Protein AF-A0A2N5P7F6-F1 (afdb_monomer_lite)

Secondary structure (DSSP, 8-state):
--HHHHHTSPPPPP-HHHHHHHHHH--SEEEEEEEEEETTEEEEEEEEEEHHHHHTT--S-SEEEEEETTEEEEEETTTTEEE---SHHHHHHHSS-GGGEE---HHHHHHHHTTTT---SSS-HHHHHHHHHHHHHHHHHHHHHHHHHHHHHHHTTT-PPPPHHHHHHIIIIITTT--EEEE---SSSEEEEEETTT--EEEEETTS--TT-EEE-TTT--EEEEEETTT--SEEEEEEEEEEEE-SSSEEEEEEEEEEEEPTT-TT-EEEEEEEEEEEEESSSEEEEEEEEETTTTEEEEEEE---TTS--TTS-HHHHHHHHHHHHHHHT--S----

Organism: Mediterraneibacter gnavus (NCBI:txid33038)

Foldseek 3Di:
DDPVQVVPPDFDWDDPVNLVVCVPVVFQKEWDWDWDQTPNWIKIKIFIDGNVCVPVVNGHGQKIWIDTDLAIKMAGPVVRDIDLDAPVVVCVVVPNRLVRYDYDDPVRQVVQCVVVVHPDPVAGSSNVSRVSSVVSVVVVVVVVVVVQLVVQCVQCVPPDDDDPVNLVCCVCPQCVQVKEKEWEDDPDQWTWIATLVPRDIDIDGPVPADAQDWDQDPPPRRIHGYHYLQPNAKDKDKGKDWDWDDTPAFIKIWIKIWIWIDHRSNRSDTDIDMDGAKIWGDHVDTWIWGWDQDPVVRGTTIDIDDDDPPPDPVPDDPPVVVVVVVVVVVVVPVPDDDDD

Sequence (340 aa):
MKKALLKKIPVVEAGIKDKQYMELCRQNYLLKVQKATVEHKRTLILNLYDAEDIKKEQYLPFCRIFFFSGDFITYFIRENRWSVKPLDILEAKKGNFISQIAIRTCKEKKSIKQFFHRADDAVDSIELIEIEQYKIKEEKALERKKRMTKDIEYLFRSVKPVTRKFEKWLEHEVLKESQYIFYQYSRKKMIDCTCSHCKSEYQLEKSIPRHNKEYICPICKRKSIFKANGKAGYFVDQAEAVKIEKASDGIILRHFEVRKSYAAHGMGKYTLSHQEDYRAVFHEKFRFYYPVYSCLVHKYVWKEKYIDPYFYYKYHMNYTIKVYQTVSDFMSCHQIAHIS

Radius of gyration: 34.83 Å; chains: 1; bounding box: 77×50×89 Å

Structure (mmCIF, N/CA/C/O backbone):
data_AF-A0A2N5P7F6-F1
#
_entry.id   AF-A0A2N5P7F6-F1
#
loop_
_atom_site.group_PDB
_atom_site.id
_atom_site.type_symbol
_atom_site.label_atom_id
_atom_site.label_alt_id
_atom_site.label_comp_id
_atom_site.label_asym_id
_atom_site.label_entity_id
_atom_site.label_seq_id
_atom_site.pdbx_PDB_ins_code
_atom_site.Cartn_x
_atom_site.Cartn_y
_atom_site.Cartn_z
_atom_site.occupancy
_atom_site.B_iso_or_equiv
_atom_site.auth_seq_id
_atom_site.auth_comp_id
_atom_site.auth_asym_id
_atom_site.auth_atom_id
_atom_site.pdbx_PDB_model_num
ATOM 1 N N . MET A 1 1 ? -14.486 -14.867 19.452 1.00 84.44 1 MET A N 1
ATOM 2 C CA . MET A 1 1 ? -15.553 -15.072 20.452 1.00 84.44 1 MET A CA 1
ATOM 3 C C . MET A 1 1 ? -16.895 -15.065 19.745 1.00 84.44 1 MET A C 1
ATOM 5 O O . MET A 1 1 ? -17.095 -14.220 18.873 1.00 84.44 1 MET A O 1
ATOM 9 N N . LYS A 1 2 ? -17.793 -16.005 20.054 1.00 89.38 2 LYS A N 1
ATOM 10 C CA . LYS A 1 2 ? -19.106 -16.079 19.391 1.00 89.38 2 LYS A CA 1
ATOM 11 C C . LYS A 1 2 ? -20.030 -14.958 19.887 1.00 89.38 2 LYS A C 1
ATOM 13 O O . LYS A 1 2 ? -20.341 -14.886 21.073 1.00 89.38 2 LYS A O 1
ATOM 18 N N . LYS A 1 3 ? -20.530 -14.121 18.967 1.00 92.94 3 LYS A N 1
ATOM 19 C CA . LYS A 1 3 ? -21.473 -13.013 19.255 1.00 92.94 3 LYS A CA 1
ATOM 20 C C . LYS A 1 3 ? -22.709 -13.465 20.044 1.00 92.94 3 LYS A C 1
ATOM 22 O O . LYS A 1 3 ? -23.160 -12.757 20.937 1.00 92.94 3 LYS A O 1
ATOM 27 N N . ALA A 1 4 ? -23.225 -14.661 19.750 1.00 91.62 4 ALA A N 1
ATOM 28 C CA . ALA A 1 4 ? -24.370 -15.237 20.453 1.00 91.62 4 ALA A CA 1
ATOM 29 C C . ALA A 1 4 ? -24.105 -15.450 21.955 1.00 91.62 4 ALA A C 1
ATOM 31 O O . ALA A 1 4 ? -25.004 -15.243 22.761 1.00 91.62 4 ALA A O 1
ATOM 32 N N . LEU A 1 5 ? -22.876 -15.815 22.342 1.00 92.62 5 LEU A N 1
ATOM 33 C CA . LEU A 1 5 ? -22.510 -15.996 23.749 1.00 92.62 5 LEU A CA 1
ATOM 34 C C . LEU A 1 5 ? -22.393 -14.655 24.471 1.00 92.62 5 LEU A C 1
ATOM 36 O O . LEU A 1 5 ? -22.911 -14.512 25.571 1.00 92.62 5 LEU A O 1
ATOM 40 N N . LEU A 1 6 ? -21.795 -13.655 23.818 1.00 93.19 6 LEU A N 1
ATOM 41 C CA . LEU A 1 6 ? -21.711 -12.293 24.351 1.00 93.19 6 LEU A CA 1
ATOM 42 C C . LEU A 1 6 ? -23.095 -11.679 24.590 1.00 93.19 6 LEU A C 1
ATOM 44 O O . LEU A 1 6 ? -23.322 -11.031 25.608 1.00 93.19 6 LEU A O 1
ATOM 48 N N . LYS A 1 7 ? -24.040 -11.925 23.674 1.00 90.81 7 LYS A N 1
ATOM 49 C CA . LYS A 1 7 ? -25.417 -11.425 23.777 1.00 90.81 7 LYS A CA 1
ATOM 50 C C . LYS A 1 7 ? -26.197 -12.044 24.945 1.00 90.81 7 LYS A C 1
ATOM 52 O O . LYS A 1 7 ? -27.073 -11.379 25.481 1.00 90.81 7 LYS A O 1
ATOM 57 N N . LYS A 1 8 ? -25.868 -13.278 25.351 1.00 92.12 8 LYS A N 1
ATOM 58 C CA . LYS A 1 8 ? -26.492 -13.968 26.496 1.00 92.12 8 LYS A CA 1
ATOM 59 C C . LYS A 1 8 ? -26.033 -13.435 27.854 1.00 92.12 8 LYS A C 1
ATOM 61 O O . LYS A 1 8 ? -26.651 -13.766 28.859 1.00 92.12 8 LYS A O 1
ATOM 66 N N . ILE A 1 9 ? -24.959 -12.644 27.908 1.00 93.69 9 ILE A N 1
ATOM 67 C CA . ILE A 1 9 ? -24.462 -12.105 29.176 1.00 93.69 9 ILE A CA 1
ATOM 68 C C . ILE A 1 9 ? -25.486 -11.101 29.715 1.00 93.69 9 ILE A C 1
ATOM 70 O O . ILE A 1 9 ? -25.744 -10.108 29.018 1.00 93.69 9 ILE A O 1
ATOM 74 N N . PRO A 1 10 ? -26.014 -11.302 30.940 1.00 92.62 10 PRO A N 1
ATOM 75 C CA . PRO A 1 10 ? -26.988 -10.400 31.536 1.00 92.62 10 PRO A CA 1
ATOM 76 C C . PRO A 1 10 ? -26.504 -8.956 31.509 1.00 92.62 10 PRO A C 1
ATOM 78 O O . PRO A 1 10 ? -25.320 -8.672 31.740 1.00 92.62 10 PRO A O 1
ATOM 81 N N . VAL A 1 11 ? -27.418 -8.053 31.175 1.00 90.88 11 VAL A N 1
ATOM 82 C CA . VAL A 1 11 ? -27.167 -6.616 31.212 1.00 90.88 11 VAL A CA 1
ATOM 83 C C . VAL A 1 11 ? -27.152 -6.190 32.674 1.00 90.88 11 VAL A C 1
ATOM 85 O O . VAL A 1 11 ? -28.044 -6.542 33.436 1.00 90.88 11 VAL A O 1
ATOM 88 N N . VAL A 1 12 ? -26.124 -5.447 33.077 1.00 90.25 12 VAL A N 1
ATOM 89 C CA . VAL A 1 12 ? -26.178 -4.715 34.344 1.00 90.25 12 VAL A CA 1
ATOM 90 C C . VAL A 1 12 ? -27.086 -3.524 34.090 1.00 90.25 12 VAL A C 1
ATOM 92 O O . VAL A 1 12 ? -26.790 -2.750 33.195 1.00 90.25 12 VAL A O 1
ATOM 95 N N . GLU A 1 13 ? -28.195 -3.369 34.795 1.00 87.75 13 GLU A N 1
ATOM 96 C CA . GLU A 1 13 ? -29.042 -2.187 34.610 1.00 87.75 13 GLU A CA 1
ATOM 97 C C . GLU A 1 13 ? -28.480 -0.986 35.386 1.00 87.75 13 GLU A C 1
ATOM 99 O O . GLU A 1 13 ? -27.724 -1.121 36.364 1.00 87.75 13 GLU A O 1
ATOM 104 N N . ALA A 1 14 ? -28.789 0.215 34.904 1.00 91.31 14 ALA A N 1
ATOM 105 C CA . ALA A 1 14 ? -28.667 1.412 35.727 1.00 91.31 14 ALA A CA 1
ATOM 106 C C . ALA A 1 14 ? -29.747 1.395 36.829 1.00 91.31 14 ALA A C 1
ATOM 108 O O . ALA A 1 14 ? -30.675 0.593 36.798 1.00 91.31 14 ALA A O 1
ATOM 109 N N . GLY A 1 15 ? -29.611 2.238 37.846 1.00 92.06 15 GLY A N 1
ATOM 110 C CA . GLY A 1 15 ? -30.621 2.329 38.899 1.00 92.06 15 GLY A CA 1
ATOM 111 C C . GLY A 1 15 ? -30.675 3.697 39.560 1.00 92.06 15 GLY A C 1
ATOM 112 O O . GLY A 1 15 ? -29.998 4.633 39.143 1.00 92.06 15 GLY A O 1
ATOM 113 N N . ILE A 1 16 ? -31.438 3.797 40.649 1.00 92.44 16 ILE A N 1
ATOM 114 C CA . ILE A 1 16 ? -31.719 5.065 41.350 1.00 92.44 16 ILE A CA 1
ATOM 115 C C . ILE A 1 16 ? -30.432 5.813 41.741 1.00 92.44 16 ILE A C 1
ATOM 117 O O . ILE A 1 16 ? -30.322 7.016 41.531 1.00 92.44 16 ILE A O 1
ATOM 121 N N . LYS A 1 17 ? -29.416 5.098 42.245 1.00 92.69 17 LYS A N 1
ATOM 122 C CA . LYS A 1 17 ? -28.117 5.700 42.606 1.00 92.69 17 LYS A CA 1
ATOM 123 C C . LYS A 1 17 ? -27.359 6.256 41.399 1.00 92.69 17 LYS A C 1
ATOM 125 O O . LYS A 1 17 ? -26.585 7.197 41.540 1.00 92.69 17 LYS A O 1
ATOM 130 N N . ASP A 1 18 ? -27.546 5.652 40.229 1.00 93.75 18 ASP A N 1
ATOM 131 C CA . ASP A 1 18 ? -26.940 6.127 38.991 1.00 93.75 18 ASP A CA 1
ATOM 132 C C . ASP A 1 18 ? -27.680 7.376 38.482 1.00 93.75 18 ASP A C 1
ATOM 134 O O . ASP A 1 18 ? -27.022 8.329 38.083 1.00 93.75 18 ASP A O 1
ATOM 138 N N . LYS A 1 19 ? -29.018 7.425 38.594 1.00 92.94 19 LYS A N 1
ATOM 139 C CA . LYS A 1 19 ? -29.832 8.623 38.305 1.00 92.94 19 LYS A CA 1
ATOM 140 C C . LYS A 1 19 ? -29.382 9.825 39.140 1.00 92.94 19 LYS A C 1
ATOM 142 O O . LYS A 1 19 ? -28.986 10.839 38.574 1.00 92.94 19 LYS A O 1
ATOM 147 N N . GLN A 1 20 ? -29.317 9.657 40.463 1.00 92.69 20 GLN A N 1
ATOM 148 C CA . GLN A 1 20 ? -28.836 10.692 41.389 1.00 92.69 20 GLN A CA 1
AT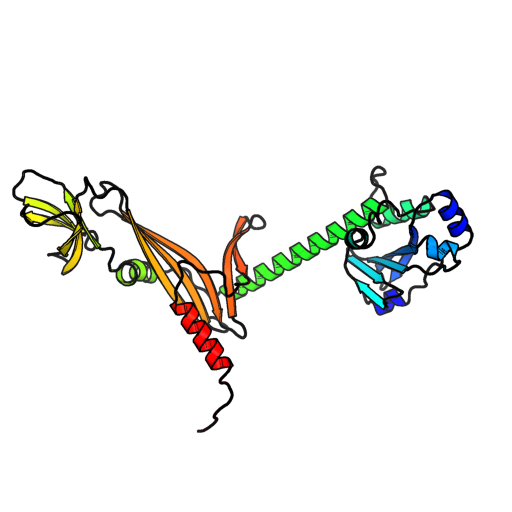OM 149 C C . GLN A 1 20 ? -27.416 11.166 41.047 1.00 92.69 20 GLN A C 1
ATOM 151 O O . GLN A 1 20 ? -27.121 12.357 41.070 1.00 92.69 20 GLN A O 1
ATOM 156 N N . TYR A 1 21 ? -26.517 10.238 40.705 1.00 93.31 21 TYR A N 1
ATOM 157 C CA . TYR A 1 21 ? -25.154 10.587 40.313 1.00 93.31 21 TYR A CA 1
ATOM 158 C C . TYR A 1 21 ? -25.107 11.407 39.016 1.00 93.31 21 TYR A C 1
ATOM 160 O O . TYR A 1 21 ? -24.373 12.392 38.951 1.00 93.31 21 TYR A O 1
ATOM 168 N N . MET A 1 22 ? -25.891 11.026 38.003 1.00 92.81 22 MET A N 1
ATOM 169 C CA . MET A 1 22 ? -25.923 11.719 36.711 1.00 92.81 22 MET A CA 1
ATOM 170 C C . MET A 1 22 ? -26.529 13.125 36.808 1.00 92.81 22 MET A C 1
ATOM 172 O O . MET A 1 22 ? -26.062 14.038 36.129 1.00 92.81 22 MET A O 1
ATOM 176 N N . GLU A 1 23 ? -27.510 13.329 37.692 1.00 90.00 23 GLU A N 1
ATOM 177 C CA . GLU A 1 23 ? -28.063 14.657 38.002 1.00 90.00 23 GLU A CA 1
ATOM 178 C C . GLU A 1 23 ? -27.007 15.597 38.617 1.00 90.00 23 GLU A C 1
ATOM 180 O O . GLU A 1 23 ? -27.000 16.794 38.326 1.00 90.00 23 GLU A O 1
ATOM 185 N N . LEU A 1 24 ? -26.074 15.055 39.410 1.00 90.62 24 LEU A N 1
ATOM 186 C CA . LEU A 1 24 ? -25.002 15.821 40.054 1.00 90.62 24 LEU A CA 1
ATOM 187 C C . LEU A 1 24 ? -23.808 16.087 39.128 1.00 90.62 24 LEU A C 1
ATOM 189 O O . LEU A 1 24 ? -23.291 17.202 39.099 1.00 90.62 24 LEU A O 1
ATOM 193 N N . CYS A 1 25 ? -23.340 15.077 38.388 1.00 88.12 25 CYS A N 1
ATOM 194 C CA . CYS A 1 25 ? -22.095 15.178 37.621 1.00 88.12 25 CYS A CA 1
ATOM 195 C C . CYS A 1 25 ? -22.246 15.916 36.282 1.00 88.12 25 CYS A C 1
ATOM 197 O O . CYS A 1 25 ? -21.235 16.306 35.700 1.00 88.12 25 CYS A O 1
ATOM 199 N N . ARG A 1 26 ? -23.488 16.121 35.809 1.00 84.38 26 ARG A N 1
ATOM 200 C CA . ARG A 1 26 ? -23.833 16.834 34.561 1.00 84.38 26 ARG A CA 1
ATOM 201 C C . ARG A 1 26 ? -23.120 16.300 33.312 1.00 84.38 26 ARG A C 1
ATOM 203 O O . ARG A 1 26 ? -22.873 17.042 32.367 1.00 84.38 26 ARG A O 1
ATOM 210 N N . GLN A 1 27 ? -22.796 15.013 33.319 1.00 89.94 27 GLN A N 1
ATOM 211 C CA . GLN A 1 27 ? -22.272 14.298 32.160 1.00 89.94 27 GLN A CA 1
ATOM 212 C C . GLN A 1 27 ? -23.427 13.711 31.346 1.00 89.94 27 GLN A C 1
ATOM 214 O O . GLN A 1 27 ? -24.492 13.424 31.894 1.00 89.94 27 GLN A O 1
ATOM 219 N N . ASN A 1 28 ? -23.229 13.511 30.044 1.00 90.50 28 ASN A N 1
ATOM 220 C CA . ASN A 1 28 ? -24.303 13.023 29.170 1.00 90.50 28 ASN A CA 1
ATOM 221 C C . ASN A 1 28 ? -24.361 11.498 29.090 1.00 90.50 28 ASN A C 1
ATOM 223 O O . ASN A 1 28 ? -25.378 10.946 28.675 1.00 90.50 28 ASN A O 1
ATOM 227 N N . TYR A 1 29 ? -23.302 10.806 29.515 1.00 92.19 29 TYR A N 1
ATOM 228 C CA . TYR A 1 29 ? -23.233 9.355 29.433 1.00 92.19 29 TYR A CA 1
ATOM 229 C C . TYR A 1 29 ? -22.684 8.745 30.712 1.00 92.19 29 TYR A C 1
ATOM 231 O O . TYR A 1 29 ? -21.741 9.253 31.313 1.00 92.19 29 TYR A O 1
ATOM 239 N N . LEU A 1 30 ? -23.256 7.613 31.107 1.00 94.44 30 LEU A N 1
ATOM 240 C CA . LEU A 1 30 ? -22.739 6.791 32.196 1.00 94.44 30 LEU A CA 1
ATOM 241 C C . LEU A 1 30 ? -22.075 5.548 31.616 1.00 94.44 30 LEU A C 1
ATOM 243 O O . LEU A 1 30 ? -22.649 4.885 30.751 1.00 94.44 30 LEU A O 1
ATOM 247 N N . LEU A 1 31 ? -20.909 5.185 32.143 1.00 95.31 31 LEU A N 1
ATOM 248 C CA . LEU A 1 31 ? -20.256 3.915 31.873 1.00 95.31 31 LEU A CA 1
ATOM 249 C C . LEU A 1 31 ? -20.251 3.030 33.121 1.00 95.31 31 LEU A C 1
ATOM 251 O O . LEU A 1 31 ? -19.661 3.383 34.141 1.00 95.31 31 LEU A O 1
ATOM 255 N N . LYS A 1 32 ? -20.848 1.838 33.004 1.00 95.81 32 LYS A N 1
ATOM 256 C CA . LYS A 1 32 ? -20.800 0.792 34.037 1.00 95.81 32 LYS A CA 1
ATOM 257 C C . LYS A 1 32 ? -19.944 -0.381 33.593 1.00 95.81 32 LYS A C 1
ATOM 259 O O . LYS A 1 32 ? -20.072 -0.870 32.465 1.00 95.81 32 LYS A O 1
ATOM 264 N N . VAL A 1 33 ? -19.108 -0.874 34.502 1.00 95.81 33 VAL A N 1
ATOM 265 C CA . VAL A 1 33 ? -18.142 -1.941 34.203 1.00 95.81 33 VAL A CA 1
ATOM 266 C C . VAL A 1 33 ? -18.624 -3.280 34.750 1.00 95.81 33 VAL A C 1
ATOM 268 O O . VAL A 1 33 ? -18.917 -3.426 35.933 1.00 95.81 33 VAL A O 1
ATOM 271 N N . GLN A 1 34 ? -18.634 -4.292 33.890 1.00 95.62 34 GLN A N 1
ATOM 272 C CA . GLN A 1 34 ? -18.942 -5.680 34.217 1.00 95.62 34 GLN A CA 1
ATOM 273 C C . GLN A 1 34 ? -17.773 -6.570 33.777 1.00 95.62 34 GLN A C 1
ATOM 275 O O . GLN A 1 34 ? -17.125 -6.328 32.760 1.00 95.62 34 GLN A O 1
ATOM 280 N N . LYS A 1 35 ? -17.476 -7.612 34.554 1.00 94.75 35 LYS A N 1
ATOM 281 C CA . LYS A 1 35 ? -16.479 -8.633 34.210 1.00 94.75 35 LYS A CA 1
ATOM 282 C C . LYS A 1 35 ? -17.184 -9.975 34.094 1.00 94.75 35 LYS A C 1
ATOM 284 O O . LYS A 1 35 ? -18.047 -10.281 34.910 1.00 94.75 35 LYS A O 1
ATOM 289 N N . ALA A 1 36 ? -16.800 -10.767 33.104 1.00 95.06 36 ALA A N 1
ATOM 290 C CA . ALA A 1 36 ? -17.290 -12.126 32.923 1.00 95.06 36 ALA A CA 1
ATOM 291 C C . ALA A 1 36 ? -16.168 -13.030 32.403 1.00 95.06 36 ALA A C 1
ATOM 293 O O . ALA A 1 36 ? -15.169 -12.550 31.864 1.00 95.06 36 ALA A O 1
ATOM 294 N N . THR A 1 37 ? -16.359 -14.339 32.521 1.00 94.25 37 THR A N 1
ATOM 295 C CA . THR A 1 37 ? -15.534 -15.338 31.837 1.00 94.25 37 THR A CA 1
ATOM 296 C C . THR A 1 37 ? -16.399 -16.007 30.780 1.00 94.25 37 THR A C 1
ATOM 298 O O . THR A 1 37 ? -17.438 -16.574 31.103 1.00 94.25 37 THR A O 1
ATOM 301 N N . VAL A 1 38 ? -15.993 -15.920 29.513 1.00 91.75 38 VAL A N 1
ATOM 302 C CA . VAL A 1 38 ? -16.743 -16.453 28.364 1.00 91.75 38 VAL A CA 1
ATOM 303 C C . VAL A 1 38 ? -15.793 -17.315 27.550 1.00 91.75 38 VAL A C 1
ATOM 305 O O . VAL A 1 38 ? -14.739 -16.830 27.154 1.00 91.75 38 VAL A O 1
ATOM 308 N N . GLU A 1 39 ? -16.132 -18.585 27.313 1.00 89.81 39 GLU A N 1
ATOM 309 C CA . GLU A 1 39 ? -15.244 -19.538 26.614 1.00 89.81 39 GLU A CA 1
ATOM 310 C C . GLU A 1 39 ? -13.816 -19.548 27.213 1.00 89.81 39 GLU A C 1
ATOM 312 O O . GLU A 1 39 ? -12.831 -19.415 26.491 1.00 89.81 39 GLU A O 1
ATOM 317 N N . HIS A 1 40 ? -13.706 -19.628 28.547 1.00 90.50 40 HIS A N 1
ATOM 318 C CA . HIS A 1 40 ? -12.439 -19.580 29.305 1.00 90.50 40 HIS A CA 1
ATOM 319 C C . HIS A 1 40 ? -11.615 -18.290 29.134 1.00 90.50 40 HIS A C 1
ATOM 321 O O . HIS A 1 40 ? -10.452 -18.231 29.527 1.00 90.50 40 HIS A O 1
ATOM 327 N N . LYS A 1 41 ? -12.210 -17.228 28.582 1.00 91.50 41 LYS A N 1
ATOM 328 C CA . LYS A 1 41 ? -11.551 -15.937 28.369 1.00 91.50 41 LYS A CA 1
ATOM 329 C C . LYS A 1 41 ? -12.137 -14.881 29.288 1.00 91.50 41 LYS A C 1
ATOM 331 O O . LYS A 1 41 ? -13.348 -14.636 29.290 1.00 91.50 41 LYS A O 1
ATOM 336 N N . ARG A 1 42 ? -11.260 -14.210 30.036 1.00 94.44 42 ARG A N 1
ATOM 337 C CA . ARG A 1 42 ? -11.619 -13.012 30.799 1.00 94.44 42 ARG A CA 1
ATOM 338 C C . ARG A 1 42 ? -12.130 -11.952 29.823 1.00 94.44 42 ARG A C 1
ATOM 340 O O . ARG A 1 42 ? -11.444 -11.603 28.866 1.00 94.44 42 ARG A O 1
ATOM 347 N N . THR A 1 43 ? -13.332 -11.458 30.082 1.00 96.44 43 THR A N 1
ATOM 348 C CA . THR A 1 43 ? -14.028 -10.480 29.249 1.00 96.44 43 THR A CA 1
ATOM 349 C C . THR A 1 43 ? -14.370 -9.259 30.095 1.00 96.44 43 THR A C 1
ATOM 351 O O . THR A 1 43 ? -15.010 -9.385 31.143 1.00 96.44 43 THR A O 1
ATOM 354 N N . LEU A 1 44 ? -13.931 -8.081 29.654 1.00 96.94 44 LEU A N 1
ATOM 355 C CA . LEU A 1 44 ? -14.363 -6.796 30.204 1.00 96.94 44 LEU A CA 1
ATOM 356 C C . LEU A 1 44 ? -15.541 -6.296 29.377 1.00 96.94 44 LEU A C 1
ATOM 358 O O . LEU A 1 44 ? -15.482 -6.284 28.150 1.00 96.94 44 LEU A O 1
ATOM 362 N N . ILE A 1 45 ? -16.607 -5.898 30.054 1.00 96.94 45 ILE A N 1
ATOM 363 C CA . ILE A 1 45 ? -17.844 -5.441 29.438 1.00 96.94 45 ILE A CA 1
ATOM 364 C C . ILE A 1 45 ? -18.108 -4.034 29.942 1.00 96.94 45 ILE A C 1
ATOM 366 O O . ILE A 1 45 ? -18.199 -3.791 31.145 1.00 96.94 45 ILE A O 1
ATOM 370 N N . LEU A 1 46 ? -18.221 -3.114 29.003 1.00 95.88 46 LEU A N 1
ATOM 371 C CA . LEU A 1 46 ? -18.474 -1.707 29.239 1.00 95.88 46 LEU A CA 1
ATOM 372 C C . LEU A 1 46 ? -19.893 -1.411 28.764 1.00 95.88 46 LEU A C 1
ATOM 374 O O . LEU A 1 46 ? -20.179 -1.530 27.573 1.00 95.88 46 LEU A O 1
ATOM 378 N N . ASN A 1 47 ? -20.789 -1.084 29.690 1.00 95.56 47 ASN A N 1
ATOM 379 C CA . ASN A 1 47 ? -22.181 -0.764 29.391 1.00 95.56 47 ASN A CA 1
ATOM 380 C C . ASN A 1 47 ? -22.348 0.758 29.409 1.00 95.56 47 ASN A C 1
ATOM 382 O O . ASN A 1 47 ? -22.053 1.386 30.425 1.00 95.56 47 ASN A O 1
ATOM 386 N N . LEU A 1 48 ? -22.786 1.332 28.289 1.00 93.31 48 LEU A N 1
ATOM 387 C CA . LEU A 1 48 ? -22.961 2.771 28.102 1.00 93.31 48 LEU A CA 1
ATOM 388 C C . LEU A 1 48 ? -24.445 3.134 28.092 1.00 93.31 48 LEU A C 1
ATOM 390 O O . LEU A 1 48 ? -25.220 2.563 27.319 1.00 93.31 48 LEU A O 1
ATOM 394 N N . TYR A 1 49 ? -24.808 4.112 28.913 1.00 93.62 49 TYR A N 1
ATOM 395 C CA . TYR A 1 49 ? -26.171 4.616 29.079 1.00 93.62 49 TYR A CA 1
ATOM 396 C C . TYR A 1 49 ? -26.220 6.088 28.709 1.00 93.62 49 TYR A C 1
ATOM 398 O O . TYR A 1 49 ? -25.250 6.815 28.925 1.00 93.62 49 TYR A O 1
ATOM 406 N N . ASP A 1 50 ? -27.357 6.507 28.174 1.00 91.38 50 ASP A N 1
ATOM 407 C CA . ASP A 1 50 ? -27.663 7.909 27.936 1.00 91.38 50 ASP A CA 1
ATOM 408 C C . ASP A 1 50 ? -28.238 8.515 29.225 1.00 91.38 50 ASP A C 1
ATOM 410 O O . ASP A 1 50 ? -29.100 7.908 29.868 1.00 91.38 50 ASP A O 1
ATOM 414 N N . ALA A 1 51 ? -27.742 9.678 29.644 1.00 91.62 51 ALA A N 1
ATOM 415 C CA . ALA A 1 51 ? -28.233 10.341 30.848 1.00 91.62 51 ALA A CA 1
ATOM 416 C C . ALA A 1 51 ? -29.722 10.701 30.726 1.00 91.62 51 ALA A C 1
ATOM 418 O O . ALA A 1 51 ? -30.445 10.623 31.719 1.00 91.62 51 ALA A O 1
ATOM 419 N N . GLU A 1 52 ? -30.199 11.039 29.524 1.00 90.81 52 GLU A N 1
ATOM 420 C CA . GLU A 1 52 ? -31.611 11.351 29.284 1.00 90.81 52 GLU A CA 1
ATOM 421 C C . GLU A 1 52 ? -32.504 10.117 29.430 1.00 90.81 52 GLU A C 1
ATOM 423 O O . GLU A 1 52 ? -33.603 10.209 29.981 1.00 90.81 52 GLU A O 1
ATOM 428 N N . ASP A 1 53 ? -32.019 8.950 28.998 1.00 92.56 53 ASP A N 1
ATOM 429 C CA . ASP A 1 53 ? -32.714 7.679 29.209 1.00 92.56 53 ASP A CA 1
ATOM 430 C C . ASP A 1 53 ? -32.799 7.364 30.715 1.00 92.56 53 ASP A C 1
ATOM 432 O O . ASP A 1 53 ? -33.878 7.057 31.221 1.00 92.56 53 ASP A O 1
ATOM 436 N N . ILE A 1 54 ? -31.699 7.533 31.462 1.00 93.19 54 ILE A N 1
ATOM 437 C CA . ILE A 1 54 ? -31.670 7.311 32.920 1.00 93.19 54 ILE A CA 1
ATOM 438 C C . ILE A 1 54 ? -32.646 8.247 33.652 1.00 93.19 54 ILE A C 1
ATOM 440 O O . ILE A 1 54 ? -33.357 7.799 34.555 1.00 93.19 54 ILE A O 1
ATOM 444 N N . LYS A 1 55 ? -32.714 9.533 33.276 1.00 90.06 55 LYS A N 1
ATOM 445 C CA . LYS A 1 55 ? -33.658 10.505 33.867 1.00 90.06 55 LYS A CA 1
ATOM 446 C C . LYS A 1 55 ? -35.115 10.089 33.655 1.00 90.06 55 LYS A C 1
ATOM 448 O O . LYS A 1 55 ? -35.924 10.244 34.567 1.00 90.06 55 LYS A O 1
ATOM 453 N N . LYS A 1 56 ? -35.415 9.517 32.484 1.00 91.94 56 LYS A N 1
ATOM 454 C CA . LYS A 1 56 ? -36.718 8.940 32.103 1.00 91.94 56 LYS A CA 1
ATOM 455 C C . LYS A 1 56 ? -36.950 7.529 32.653 1.00 91.94 56 LYS A C 1
ATOM 457 O O . LYS A 1 56 ? -37.890 6.864 32.230 1.00 91.94 56 LYS A O 1
ATOM 462 N N . GLU A 1 57 ? -36.092 7.064 33.559 1.00 91.25 57 GLU A N 1
ATOM 463 C CA . GLU A 1 57 ? -36.176 5.746 34.202 1.00 91.25 57 GLU A CA 1
ATOM 464 C C . GLU A 1 57 ? -36.052 4.570 33.219 1.00 91.25 57 GLU A C 1
ATOM 466 O O . GLU A 1 57 ? -36.492 3.452 33.479 1.00 91.25 57 GLU A O 1
ATOM 471 N N . GLN A 1 58 ? -35.387 4.807 32.086 1.00 91.69 58 GLN A N 1
ATOM 472 C CA . GLN A 1 58 ? -34.995 3.783 31.127 1.00 91.69 58 GLN A CA 1
ATOM 473 C C . GLN A 1 58 ? -33.562 3.336 31.427 1.00 91.69 58 GLN A C 1
ATOM 475 O O . GLN A 1 58 ? -32.583 3.981 31.057 1.00 91.69 58 GLN A O 1
ATOM 480 N N . TYR A 1 59 ? -33.431 2.197 32.103 1.00 92.56 59 TYR A N 1
ATOM 481 C CA . TYR A 1 59 ? -32.152 1.744 32.661 1.00 92.56 59 TYR A CA 1
ATOM 482 C C . TYR A 1 59 ? -31.366 0.758 31.790 1.00 92.56 59 TYR A C 1
ATOM 484 O O . TYR A 1 59 ? -30.408 0.135 32.259 1.00 92.56 59 TYR A O 1
ATOM 492 N N . LEU A 1 60 ? -31.737 0.624 30.516 1.00 92.38 60 LEU A N 1
ATOM 493 C CA . LEU A 1 60 ? -31.007 -0.204 29.562 1.00 92.38 60 LEU A CA 1
ATOM 494 C C . LEU A 1 60 ? -29.880 0.595 28.895 1.00 92.38 60 LEU A C 1
ATOM 496 O O . LEU A 1 60 ? -30.092 1.737 28.489 1.00 92.38 60 LEU A O 1
ATOM 500 N N . PRO A 1 61 ? -28.685 0.004 28.718 1.00 93.88 61 PRO A N 1
ATOM 501 C CA . PRO A 1 61 ? -27.627 0.659 27.975 1.00 93.88 61 PRO A CA 1
ATOM 502 C C . PRO A 1 61 ? -28.015 0.751 26.498 1.00 93.88 61 PRO A C 1
ATOM 504 O O . PRO A 1 61 ? -28.626 -0.161 25.939 1.00 93.88 61 PRO A O 1
ATOM 507 N N . PHE A 1 62 ? -27.605 1.817 25.818 1.00 90.88 62 PHE A N 1
ATOM 508 C CA . PHE A 1 62 ? -27.764 1.898 24.363 1.00 90.88 62 PHE A CA 1
ATOM 509 C C . PHE A 1 62 ? -26.659 1.110 23.638 1.00 90.88 62 PHE A C 1
ATOM 511 O O . PHE A 1 62 ? -26.845 0.662 22.500 1.00 90.88 62 PHE A O 1
ATOM 518 N N . CYS A 1 63 ? -25.510 0.917 24.295 1.00 90.69 63 CYS A N 1
ATOM 519 C CA . CYS A 1 63 ? -24.319 0.301 23.723 1.00 90.69 63 CYS A CA 1
ATOM 520 C C . CYS A 1 63 ? -23.560 -0.552 24.754 1.00 90.69 63 CYS A C 1
ATOM 522 O O . CYS A 1 63 ? -23.433 -0.176 25.919 1.00 90.69 63 CYS A O 1
ATOM 524 N N . ARG A 1 64 ? -23.030 -1.701 24.318 1.00 94.38 64 ARG A N 1
ATOM 525 C CA . ARG A 1 64 ? -22.136 -2.566 25.107 1.00 94.38 64 ARG A CA 1
ATOM 526 C C . ARG A 1 64 ? -20.846 -2.830 24.344 1.00 94.38 64 ARG A C 1
ATOM 528 O O . ARG A 1 64 ? -20.899 -3.301 23.210 1.00 94.38 64 ARG A O 1
ATOM 535 N N . ILE A 1 65 ? -19.698 -2.581 24.961 1.00 95.25 65 ILE A N 1
ATOM 536 C CA . ILE A 1 65 ? -18.378 -2.862 24.384 1.00 95.25 65 ILE A CA 1
ATOM 537 C C . ILE A 1 65 ? -17.767 -4.030 25.147 1.00 95.25 65 ILE A C 1
ATOM 539 O O . ILE A 1 65 ? -17.677 -4.003 26.371 1.00 95.25 65 ILE A O 1
ATOM 543 N N . PHE A 1 66 ? -17.350 -5.058 24.420 1.00 96.38 66 PHE A N 1
ATOM 544 C CA . PHE A 1 66 ? -16.752 -6.268 24.967 1.00 96.38 66 PHE A CA 1
ATOM 545 C C . PHE A 1 66 ? -15.284 -6.310 24.571 1.00 96.38 66 PHE A C 1
ATOM 547 O O . PHE A 1 66 ? -14.998 -6.313 23.378 1.00 96.38 66 PHE A O 1
ATOM 554 N N . PHE A 1 67 ? -14.383 -6.401 25.544 1.00 96.81 67 PHE A N 1
ATOM 555 C CA . PHE A 1 67 ? -12.963 -6.672 25.325 1.00 96.81 67 PHE A CA 1
ATOM 556 C C . PHE A 1 67 ? -12.619 -8.089 25.760 1.00 96.81 67 PHE A C 1
ATOM 558 O O . PHE A 1 67 ? -13.010 -8.519 26.846 1.00 96.81 67 PHE A O 1
ATOM 565 N N . PHE A 1 68 ? -11.858 -8.803 24.936 1.00 94.06 68 PHE A N 1
ATOM 566 C CA . PHE A 1 68 ? -11.407 -10.166 25.208 1.00 94.06 68 PHE A CA 1
ATOM 567 C C . PHE A 1 68 ? -10.169 -10.502 24.376 1.00 94.06 68 PHE A C 1
ATOM 569 O O . PHE A 1 68 ? -10.134 -10.208 23.190 1.00 94.06 68 PHE A O 1
ATOM 576 N N . SER A 1 69 ? -9.180 -11.184 24.963 1.00 87.44 69 SER A N 1
ATOM 577 C CA . SER A 1 69 ? -8.025 -11.751 24.233 1.00 87.44 69 SER A CA 1
ATOM 578 C C . SER A 1 69 ? -7.366 -10.806 23.207 1.00 87.44 69 SER A C 1
ATOM 580 O O . SER A 1 69 ? -7.125 -11.225 22.078 1.00 87.44 69 SER A O 1
ATOM 582 N N . GLY A 1 70 ? -7.113 -9.541 23.566 1.00 88.44 70 GLY A N 1
ATOM 583 C CA . GLY A 1 70 ? -6.525 -8.561 22.636 1.00 88.44 70 GLY A CA 1
ATOM 584 C C . GLY A 1 70 ? -7.455 -8.152 21.487 1.00 88.44 70 GLY A C 1
ATOM 585 O O . GLY A 1 70 ? -7.002 -7.761 20.420 1.00 88.44 70 GLY A O 1
ATOM 586 N N . ASP A 1 71 ? -8.765 -8.284 21.671 1.00 94.56 71 ASP A N 1
ATOM 587 C CA . ASP A 1 71 ? -9.779 -7.889 20.704 1.00 94.56 71 ASP A CA 1
ATOM 588 C C . ASP A 1 71 ? -10.929 -7.150 21.394 1.00 94.56 71 ASP A C 1
ATOM 590 O O . ASP A 1 71 ? -11.103 -7.231 22.615 1.00 94.56 71 ASP A O 1
ATOM 594 N N . PHE A 1 72 ? -11.739 -6.456 20.600 1.00 95.69 72 PHE A N 1
ATOM 595 C CA . PHE A 1 72 ? -12.978 -5.860 21.054 1.00 95.69 72 PHE A CA 1
ATOM 596 C C . PHE A 1 72 ? -14.096 -5.945 20.016 1.00 95.69 72 PHE A C 1
ATOM 598 O O . PHE A 1 72 ? -13.883 -6.023 18.802 1.00 95.69 72 PHE A O 1
ATOM 605 N N . ILE A 1 73 ? -15.328 -5.887 20.506 1.00 95.31 73 ILE A N 1
ATOM 606 C CA . ILE A 1 73 ? -16.505 -5.712 19.667 1.00 95.31 73 ILE A CA 1
ATOM 607 C C . ILE A 1 73 ? -17.576 -4.930 20.418 1.00 95.31 73 ILE A C 1
ATOM 609 O O . ILE A 1 73 ? -17.749 -5.076 21.624 1.00 95.31 73 ILE A O 1
ATOM 613 N N . THR A 1 74 ? -18.321 -4.126 19.680 1.00 93.50 74 THR A N 1
ATOM 614 C CA . THR A 1 74 ? -19.372 -3.258 20.197 1.00 93.50 74 THR A CA 1
ATOM 615 C C . THR A 1 74 ? -20.733 -3.759 19.726 1.00 93.50 74 THR A C 1
ATOM 617 O O . THR A 1 74 ? -20.894 -4.133 18.562 1.00 93.50 74 THR A O 1
ATOM 620 N N . TYR A 1 75 ? -21.722 -3.759 20.611 1.00 93.88 75 TYR A N 1
ATOM 621 C CA . TYR A 1 75 ? -23.107 -4.117 20.333 1.00 93.88 75 TYR A CA 1
ATOM 622 C C . TYR A 1 75 ? -24.026 -2.937 20.638 1.00 93.88 75 TYR A C 1
ATOM 624 O O . TYR A 1 75 ? -24.115 -2.495 21.782 1.00 93.88 75 TYR A O 1
ATOM 632 N N . PHE A 1 76 ? -24.722 -2.450 19.615 1.00 91.81 76 PHE A N 1
ATOM 633 C CA . PHE A 1 76 ? -25.767 -1.440 19.745 1.00 91.81 76 PHE A CA 1
ATOM 634 C C . PHE A 1 76 ? -27.091 -2.143 20.008 1.00 91.81 76 PHE A C 1
ATOM 636 O O . PHE A 1 76 ? -27.580 -2.881 19.151 1.00 91.81 76 PHE A O 1
ATOM 643 N N . ILE A 1 77 ? -27.648 -1.934 21.202 1.00 90.31 77 ILE A N 1
ATOM 644 C CA . ILE A 1 77 ? -28.805 -2.695 21.684 1.00 90.31 77 ILE A CA 1
ATOM 645 C C . ILE A 1 77 ? -30.054 -2.349 20.877 1.00 90.31 77 ILE A C 1
ATOM 647 O O . ILE A 1 77 ? -30.684 -3.255 20.338 1.00 90.31 77 ILE A O 1
ATOM 651 N N . ARG A 1 78 ? -30.357 -1.052 20.729 1.00 87.50 78 ARG A N 1
ATOM 652 C CA . ARG A 1 78 ? -31.535 -0.563 19.988 1.00 87.50 78 ARG A CA 1
ATOM 653 C C . ARG A 1 78 ? -31.515 -0.972 18.512 1.00 87.50 78 ARG A C 1
ATOM 655 O O . ARG A 1 78 ? -32.546 -1.297 17.945 1.00 87.50 78 ARG A O 1
ATOM 662 N N . GLU A 1 79 ? -30.329 -1.001 17.908 1.00 89.88 79 GLU A N 1
ATOM 663 C CA . GLU A 1 79 ? -30.140 -1.355 16.494 1.00 89.88 79 GLU A CA 1
ATOM 664 C C . GLU A 1 79 ? -29.983 -2.869 16.267 1.00 89.88 79 GLU A C 1
ATOM 666 O O . GLU A 1 79 ? -29.874 -3.307 15.124 1.00 89.88 79 GLU A O 1
ATOM 671 N N . ASN A 1 80 ? -29.878 -3.671 17.338 1.00 91.00 80 ASN A N 1
ATOM 672 C CA . ASN A 1 80 ? -29.495 -5.086 17.280 1.00 91.00 80 ASN A CA 1
ATOM 673 C C . ASN A 1 80 ? -28.267 -5.334 16.374 1.00 91.00 80 ASN A C 1
ATOM 675 O O . ASN A 1 80 ? -28.186 -6.315 15.629 1.00 91.00 80 ASN A O 1
ATOM 679 N N . ARG A 1 81 ? -27.289 -4.422 16.423 1.00 92.56 81 ARG A N 1
ATOM 680 C CA . ARG A 1 81 ? -26.187 -4.364 15.456 1.00 92.56 81 ARG A CA 1
ATOM 681 C C . ARG A 1 81 ? -24.835 -4.502 16.133 1.00 92.56 81 ARG A C 1
ATOM 683 O O . ARG A 1 81 ? -24.527 -3.829 17.113 1.00 92.56 81 ARG A O 1
ATOM 690 N N . TRP A 1 82 ? -23.978 -5.332 15.545 1.00 94.56 82 TRP A N 1
ATOM 691 C CA . TRP A 1 82 ? -22.577 -5.450 15.943 1.00 94.56 82 TRP A CA 1
ATOM 692 C C . TRP A 1 82 ? -21.690 -4.501 15.146 1.00 94.56 82 TRP A C 1
ATOM 694 O O . TRP A 1 82 ? -21.898 -4.271 13.956 1.00 94.56 82 TRP A O 1
ATOM 704 N N . SER A 1 83 ? -20.653 -3.995 15.795 1.00 90.94 83 SER A N 1
ATOM 705 C CA . SER A 1 83 ? -19.691 -3.069 15.222 1.00 90.94 83 SER A CA 1
ATOM 706 C C . SER A 1 83 ? -18.305 -3.346 15.777 1.00 90.94 83 SER A C 1
ATOM 708 O O . SER A 1 83 ? -18.151 -3.780 16.910 1.00 90.94 83 SER A O 1
ATOM 710 N N . VAL A 1 84 ? -17.288 -3.047 14.983 1.00 90.50 84 VAL A N 1
ATOM 711 C CA . VAL A 1 84 ? -15.890 -3.003 15.431 1.00 90.50 84 VAL A CA 1
ATOM 712 C C . VAL A 1 84 ? -15.386 -1.562 15.448 1.00 90.50 84 VAL A C 1
ATOM 714 O O . VAL A 1 84 ? -14.195 -1.331 15.304 1.00 90.50 84 VAL A O 1
ATOM 717 N N . LYS A 1 85 ? -16.279 -0.570 15.474 1.00 84.94 85 LYS A N 1
ATOM 718 C CA . LYS A 1 85 ? -15.898 0.847 15.487 1.00 84.94 85 LYS A CA 1
ATOM 719 C C . LYS A 1 85 ? -15.455 1.262 16.903 1.00 84.94 85 LYS A C 1
ATOM 721 O O . LYS A 1 85 ? -16.168 0.884 17.837 1.00 84.94 85 LYS A O 1
ATOM 726 N N . PRO A 1 86 ? -14.320 1.970 17.041 1.00 86.88 86 PRO A N 1
ATOM 727 C CA . PRO A 1 86 ? -13.902 2.571 18.303 1.00 86.88 86 PRO A CA 1
ATOM 728 C C . PRO A 1 86 ? -14.858 3.685 18.764 1.00 86.88 86 PRO A C 1
ATOM 730 O O . PRO A 1 86 ? -15.802 4.045 18.047 1.00 86.88 86 PRO A O 1
ATOM 733 N N . LEU A 1 87 ? -14.672 4.132 20.007 1.00 81.44 87 LEU A N 1
ATOM 734 C CA . LEU A 1 87 ? -15.516 5.117 20.691 1.00 81.44 87 LEU A CA 1
ATOM 735 C C . LEU A 1 87 ? -15.532 6.491 20.007 1.00 81.44 87 LEU A C 1
ATOM 737 O O . LEU A 1 87 ? -16.581 7.120 19.929 1.00 81.44 87 LEU A O 1
ATOM 741 N N . ASP A 1 88 ? -14.415 6.918 19.447 1.00 71.62 88 ASP A N 1
ATOM 742 C CA . ASP A 1 88 ? -14.219 8.188 18.734 1.00 71.62 88 ASP A CA 1
ATOM 743 C C . ASP A 1 88 ? -15.076 8.291 17.456 1.00 71.62 88 ASP A C 1
ATOM 745 O O . ASP A 1 88 ? -15.636 9.331 17.120 1.00 71.62 88 ASP A O 1
ATOM 749 N N . ILE A 1 89 ? -15.306 7.171 16.763 1.00 69.44 89 ILE A N 1
ATOM 750 C CA . ILE A 1 89 ? -16.227 7.147 15.620 1.00 69.44 89 ILE A CA 1
ATOM 751 C C . ILE A 1 89 ? -17.681 7.350 16.095 1.00 69.44 89 ILE A C 1
ATOM 753 O O . ILE A 1 89 ? -18.547 7.737 15.303 1.00 69.44 89 ILE A O 1
ATOM 757 N N . LEU A 1 90 ? -17.984 7.075 17.370 1.00 67.88 90 LEU A N 1
ATOM 758 C CA . LEU A 1 90 ? -19.273 7.417 17.982 1.00 67.88 90 LEU A CA 1
ATOM 759 C C . LEU A 1 90 ? -19.324 8.886 18.404 1.00 67.88 90 LEU A C 1
ATOM 761 O O . LEU A 1 90 ? -20.378 9.499 18.251 1.00 67.88 90 LEU A O 1
ATOM 765 N N . GLU A 1 91 ? -18.197 9.455 18.826 1.00 70.88 91 GLU A N 1
ATOM 766 C CA . GLU A 1 91 ? -18.020 10.890 19.069 1.00 70.88 91 GLU A CA 1
ATOM 767 C C . GLU A 1 91 ? -18.265 11.720 17.807 1.00 70.88 91 GLU A C 1
ATOM 769 O O . GLU A 1 91 ? -19.141 12.580 17.794 1.00 70.88 91 GLU A O 1
ATOM 774 N N . ALA A 1 92 ? -17.673 11.356 16.669 1.00 61.47 92 ALA A N 1
ATOM 775 C CA . ALA A 1 92 ? -17.928 12.044 15.399 1.00 61.47 92 ALA A CA 1
ATOM 776 C C . ALA A 1 92 ? -19.420 12.084 14.983 1.00 61.47 92 ALA A C 1
ATOM 778 O O . ALA A 1 92 ? -19.825 12.943 14.204 1.00 61.47 92 ALA A O 1
ATOM 779 N N . LYS A 1 93 ? -20.255 11.161 15.485 1.00 64.50 93 LYS A N 1
ATOM 780 C CA . LYS A 1 93 ? -21.702 11.116 15.205 1.00 64.50 93 LYS A CA 1
ATOM 781 C C . LYS A 1 93 ? -22.567 11.844 16.230 1.00 64.50 93 LYS A C 1
ATOM 783 O O . LYS A 1 93 ? -23.712 12.158 15.915 1.00 64.50 93 LYS A O 1
ATOM 788 N N . LYS A 1 94 ? -22.071 12.027 17.452 1.00 63.69 94 LYS A N 1
ATOM 789 C CA . LYS A 1 94 ? -22.840 12.542 18.594 1.00 63.69 94 LYS A CA 1
ATOM 790 C C . LYS A 1 94 ? -22.262 13.840 19.185 1.00 63.69 94 LYS A C 1
ATOM 792 O O . LYS A 1 94 ? -22.773 14.301 20.201 1.00 63.69 94 LYS A O 1
ATOM 797 N N . GLY A 1 95 ? -21.239 14.436 18.564 1.00 66.06 95 GLY A N 1
ATOM 798 C CA . GLY A 1 95 ? -20.443 15.515 19.170 1.00 66.06 95 GLY A CA 1
ATOM 799 C C . GLY A 1 95 ? -19.477 14.954 20.218 1.00 66.06 95 GLY A C 1
ATOM 800 O O . GLY A 1 95 ? -19.342 13.740 20.279 1.00 66.06 95 GLY A O 1
ATOM 801 N N . ASN A 1 96 ? -18.843 15.808 21.037 1.00 68.62 96 ASN A N 1
ATOM 802 C CA . ASN A 1 96 ? -17.847 15.458 22.075 1.00 68.62 96 ASN A CA 1
ATOM 803 C C . ASN A 1 96 ? -18.367 14.435 23.116 1.00 68.62 96 ASN A C 1
ATOM 805 O O . ASN A 1 96 ? -18.673 14.776 24.253 1.00 68.62 96 ASN A O 1
ATOM 809 N N . PHE A 1 97 ? -18.524 13.183 22.703 1.00 75.75 97 PHE A N 1
ATOM 810 C CA . PHE A 1 97 ? -19.163 12.087 23.415 1.00 75.75 97 PHE A CA 1
ATOM 811 C C . PHE A 1 97 ? -18.234 11.493 24.465 1.00 75.75 97 PHE A C 1
ATOM 813 O O . PHE A 1 97 ? -18.698 11.154 25.548 1.00 75.75 97 PHE A O 1
ATOM 820 N N . ILE A 1 98 ? -16.940 11.357 24.155 1.00 78.56 98 ILE A N 1
ATOM 821 C CA . ILE A 1 98 ? -15.976 10.659 25.013 1.00 78.56 98 ILE A CA 1
ATOM 822 C C . ILE A 1 98 ? -15.717 11.472 26.276 1.00 78.56 98 ILE A C 1
ATOM 824 O O . ILE A 1 98 ? -15.801 10.936 27.382 1.00 78.56 98 ILE A O 1
ATOM 828 N N . SER A 1 99 ? -15.489 12.778 26.123 1.00 81.00 99 SER A N 1
ATOM 829 C CA . SER A 1 99 ? -15.309 13.699 27.255 1.00 81.00 99 SER A CA 1
ATOM 830 C C . SER A 1 99 ? -16.561 13.842 28.126 1.00 81.00 99 SER A C 1
ATOM 832 O O . SER A 1 99 ? -16.475 14.360 29.237 1.00 81.00 99 SER A O 1
ATOM 834 N N . GLN A 1 100 ? -17.705 13.342 27.646 1.00 87.38 100 GLN A N 1
ATOM 835 C CA . GLN A 1 100 ? -18.985 13.358 28.344 1.00 87.38 100 GLN A CA 1
ATOM 836 C C . GLN A 1 100 ? -19.335 12.038 29.053 1.00 87.38 100 GLN A C 1
ATOM 838 O O . GLN A 1 100 ? -20.473 11.861 29.501 1.00 87.38 100 GLN A O 1
ATOM 843 N N . ILE A 1 101 ? -18.397 11.086 29.130 1.00 91.44 101 ILE A N 1
ATOM 844 C CA . ILE A 1 101 ? -18.601 9.801 29.809 1.00 91.44 101 ILE A CA 1
ATOM 845 C C . ILE A 1 101 ? -18.172 9.898 31.274 1.00 91.44 101 ILE A C 1
ATOM 847 O O . ILE A 1 101 ? -17.008 10.126 31.596 1.00 91.44 101 ILE A O 1
ATOM 851 N N . ALA A 1 102 ? -19.101 9.606 32.180 1.00 93.25 102 ALA A N 1
ATOM 852 C CA . ALA A 1 102 ? -18.834 9.455 33.600 1.00 93.25 102 ALA A CA 1
ATOM 853 C C . ALA A 1 102 ? -18.653 7.983 33.995 1.00 93.25 102 ALA A C 1
ATOM 855 O O . ALA A 1 102 ? -19.414 7.109 33.576 1.00 93.25 102 ALA A O 1
ATOM 856 N N . ILE A 1 103 ? -17.700 7.714 34.890 1.00 93.81 103 ILE A N 1
ATOM 857 C CA . ILE A 1 103 ? -17.596 6.442 35.619 1.00 93.81 103 ILE A CA 1
ATOM 858 C C . ILE A 1 103 ? -17.836 6.740 37.093 1.00 93.81 103 ILE A C 1
ATOM 860 O O . ILE A 1 103 ? -17.062 7.474 37.711 1.00 93.81 103 ILE A O 1
ATOM 864 N N . ARG A 1 104 ? -18.883 6.141 37.667 1.00 92.06 104 ARG A N 1
ATOM 865 C CA . ARG A 1 104 ? -19.344 6.486 39.015 1.00 92.06 104 ARG A CA 1
ATOM 866 C C . ARG A 1 104 ? -18.371 6.075 40.116 1.00 92.06 104 ARG A C 1
ATOM 868 O O . ARG A 1 104 ? -18.241 6.796 41.100 1.00 92.06 104 ARG A O 1
ATOM 875 N N . THR A 1 105 ? -17.724 4.910 40.010 1.00 91.06 105 THR A N 1
ATOM 876 C CA . THR A 1 105 ? -16.932 4.363 41.126 1.00 91.06 105 THR 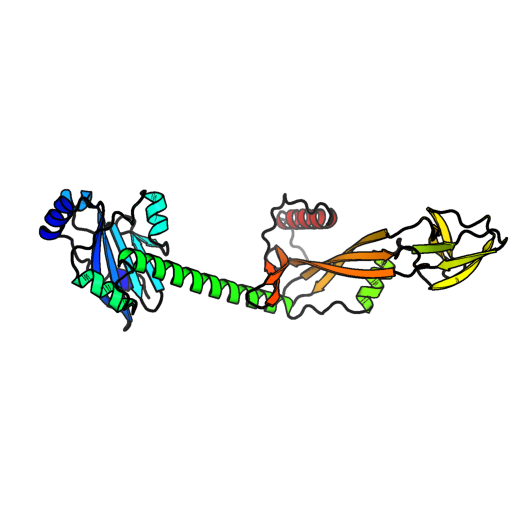A CA 1
ATOM 877 C C . THR A 1 105 ? -15.451 4.164 40.806 1.00 91.06 105 THR A C 1
ATOM 879 O O . THR A 1 105 ? -15.069 3.696 39.732 1.00 91.06 105 THR A O 1
ATOM 882 N N . CYS A 1 106 ? -14.588 4.399 41.802 1.00 89.12 106 CYS A N 1
ATOM 883 C CA . CYS A 1 106 ? -13.155 4.094 41.701 1.00 89.12 106 CYS A CA 1
ATOM 884 C C . CYS A 1 106 ? -12.891 2.596 41.456 1.00 89.12 106 CYS A C 1
ATOM 886 O O . CYS A 1 106 ? -11.923 2.235 40.790 1.00 89.12 106 CYS A O 1
ATOM 888 N N . LYS A 1 107 ? -13.771 1.707 41.945 1.00 91.94 107 LYS A N 1
ATOM 889 C CA . LYS A 1 107 ? -13.689 0.254 41.709 1.00 91.94 107 LYS A CA 1
ATOM 890 C C . LYS A 1 107 ? -13.854 -0.100 40.227 1.00 91.94 107 LYS A C 1
ATOM 892 O O . LYS A 1 107 ? -13.189 -1.022 39.747 1.00 91.94 107 LYS A O 1
ATOM 897 N N . GLU A 1 108 ? -14.717 0.613 39.507 1.00 93.69 108 GLU A N 1
ATOM 898 C CA . GLU A 1 108 ? -14.908 0.453 38.061 1.00 93.69 108 GLU A CA 1
ATOM 899 C C . GLU A 1 108 ? -13.695 0.970 37.281 1.00 93.69 108 GLU A C 1
ATOM 901 O O . GLU A 1 108 ? -13.156 0.228 36.459 1.00 93.69 108 GLU A O 1
ATOM 906 N N . LYS A 1 109 ? -13.182 2.163 37.620 1.00 92.12 109 LYS A N 1
ATOM 907 C CA . LYS A 1 109 ? -11.934 2.698 37.040 1.00 92.12 109 LYS A CA 1
ATOM 908 C C . LYS A 1 109 ? -10.758 1.729 37.227 1.00 92.12 109 LYS A C 1
ATOM 910 O O . LYS A 1 109 ? -10.137 1.288 36.261 1.00 92.12 109 LYS A O 1
ATOM 915 N N . LYS A 1 110 ? -10.525 1.274 38.465 1.00 91.38 110 LYS A N 1
ATOM 916 C CA . LYS A 1 110 ? -9.488 0.276 38.790 1.00 91.38 110 LYS A CA 1
ATOM 917 C C . LYS A 1 110 ? -9.695 -1.034 38.029 1.00 91.38 110 LYS A C 1
ATOM 919 O O . LYS A 1 110 ? -8.736 -1.668 37.599 1.00 91.38 110 LYS A O 1
ATOM 924 N N . SER A 1 111 ? -10.948 -1.440 37.828 1.00 93.50 111 SER A N 1
ATOM 925 C CA . SER A 1 111 ? -11.289 -2.657 37.093 1.00 93.50 111 SER A CA 1
ATOM 926 C C . SER A 1 111 ? -10.899 -2.617 35.617 1.00 93.50 111 SER A C 1
ATOM 928 O O . SER A 1 111 ? -10.497 -3.665 35.104 1.00 93.50 111 SER A O 1
ATOM 930 N N . ILE A 1 112 ? -11.008 -1.450 34.974 1.00 94.31 112 ILE A N 1
ATOM 931 C CA . ILE A 1 112 ? -10.566 -1.201 33.596 1.00 94.31 112 ILE A CA 1
ATOM 932 C C . ILE A 1 112 ? -9.037 -1.269 33.532 1.00 94.31 112 ILE A C 1
ATOM 934 O O . ILE A 1 112 ? -8.494 -2.100 32.804 1.00 94.31 112 ILE A O 1
ATOM 938 N N . LYS A 1 113 ? -8.340 -0.492 34.373 1.00 92.38 113 LYS A N 1
ATOM 939 C CA . LYS A 1 113 ? -6.866 -0.458 34.412 1.00 92.38 113 LYS A CA 1
ATOM 940 C C . LYS A 1 113 ? -6.248 -1.843 34.648 1.00 92.38 113 LYS A C 1
ATOM 942 O O . LYS A 1 113 ? -5.367 -2.277 33.910 1.00 92.38 113 LYS A O 1
ATOM 947 N N . GLN A 1 114 ? -6.797 -2.604 35.599 1.00 92.25 114 GLN A N 1
ATOM 948 C CA . GLN A 1 114 ? -6.388 -3.988 35.882 1.00 92.25 114 GLN A CA 1
ATOM 949 C C . GLN A 1 114 ? -6.687 -4.985 34.755 1.00 92.25 114 GLN A C 1
ATOM 951 O O . GLN A 1 114 ? -6.141 -6.088 34.749 1.00 92.25 114 GLN A O 1
ATOM 956 N N . PHE A 1 115 ? -7.645 -4.700 33.873 1.00 94.00 115 PHE A N 1
ATOM 957 C CA . PHE A 1 115 ? -7.910 -5.567 32.727 1.00 94.00 115 PHE A CA 1
ATOM 958 C C . PHE A 1 115 ? -6.864 -5.361 31.632 1.00 94.00 115 PHE A C 1
ATOM 960 O O . PHE A 1 115 ? -6.402 -6.340 31.059 1.00 94.00 115 PHE A O 1
ATOM 967 N N . PHE A 1 116 ? -6.447 -4.116 31.408 1.00 92.62 116 PHE A N 1
ATOM 968 C CA . PHE A 1 116 ? -5.431 -3.761 30.415 1.00 92.62 116 PHE A CA 1
ATOM 969 C C . PHE A 1 116 ? -3.993 -3.778 30.956 1.00 92.62 116 PHE A C 1
ATOM 971 O O . PHE A 1 116 ? -3.077 -3.345 30.267 1.00 92.62 116 PHE A O 1
ATOM 978 N N . HIS A 1 117 ? -3.781 -4.281 32.178 1.00 90.69 117 HIS A N 1
ATOM 979 C CA . HIS A 1 117 ? -2.466 -4.355 32.826 1.00 90.69 117 HIS A CA 1
ATOM 980 C C . HIS A 1 117 ? -1.723 -3.003 32.876 1.00 90.69 117 HIS A C 1
ATOM 982 O O . HIS A 1 117 ? -0.500 -2.953 32.772 1.00 90.69 117 HIS A O 1
ATOM 988 N N . ARG A 1 118 ? -2.460 -1.897 33.050 1.00 83.69 118 ARG A N 1
ATOM 989 C CA . ARG A 1 118 ? -1.888 -0.556 33.225 1.00 83.69 118 ARG A CA 1
ATOM 990 C C . ARG A 1 118 ? -1.821 -0.204 34.706 1.00 83.69 118 ARG A C 1
ATOM 992 O O . ARG A 1 118 ? -2.845 -0.213 35.386 1.00 83.69 118 ARG A O 1
ATOM 999 N N . ALA A 1 119 ? -0.612 0.088 35.178 1.00 69.69 119 ALA A N 1
ATOM 1000 C CA . ALA A 1 119 ? -0.346 0.554 36.539 1.00 69.69 119 ALA A CA 1
ATOM 1001 C C . ALA A 1 119 ? -0.282 2.086 36.647 1.00 69.69 119 ALA A C 1
ATOM 1003 O O . ALA A 1 119 ? -0.299 2.608 37.753 1.00 69.69 119 ALA A O 1
ATOM 1004 N N . ASP A 1 120 ? -0.202 2.788 35.513 1.00 74.38 120 ASP A N 1
ATOM 1005 C CA . ASP A 1 120 ? -0.083 4.241 35.483 1.00 74.38 120 ASP A CA 1
ATOM 1006 C C . ASP A 1 120 ? -1.412 4.915 35.847 1.00 74.38 120 ASP A C 1
ATOM 1008 O O . ASP A 1 120 ? -2.466 4.651 35.245 1.00 74.38 120 ASP A O 1
ATOM 1012 N N . ASP A 1 121 ? -1.358 5.779 36.858 1.00 73.19 121 ASP A N 1
ATOM 1013 C CA . ASP A 1 121 ? -2.512 6.532 37.311 1.00 73.19 121 ASP A CA 1
ATOM 1014 C C . ASP A 1 121 ? -2.770 7.832 36.546 1.00 73.19 121 ASP A C 1
ATOM 1016 O O . ASP A 1 121 ? -3.894 8.332 36.618 1.00 73.19 121 ASP A O 1
ATOM 1020 N N . ALA A 1 122 ? -1.809 8.296 35.739 1.00 77.94 122 ALA A N 1
ATOM 1021 C CA . ALA A 1 122 ? -1.924 9.516 34.943 1.00 77.94 122 ALA A CA 1
ATOM 1022 C C . ALA A 1 122 ? -2.960 9.413 33.811 1.00 77.94 122 ALA A C 1
ATOM 1024 O O . ALA A 1 122 ? -3.619 10.399 33.497 1.00 77.94 122 ALA A O 1
ATOM 1025 N N . VAL A 1 123 ? -3.133 8.223 33.226 1.00 79.81 123 VAL A N 1
ATOM 1026 C CA . VAL A 1 123 ? -4.081 7.998 32.123 1.00 79.81 123 VAL A CA 1
ATOM 1027 C C . VAL A 1 123 ? -5.489 7.763 32.678 1.00 79.81 123 VAL A C 1
ATOM 1029 O O . VAL A 1 123 ? -5.708 6.859 33.504 1.00 79.81 123 VAL A O 1
ATOM 1032 N N . ASP A 1 124 ? -6.466 8.553 32.216 1.00 88.94 124 ASP A N 1
ATOM 1033 C CA . ASP A 1 124 ? -7.867 8.349 32.592 1.00 88.94 124 ASP A CA 1
ATOM 1034 C C . ASP A 1 124 ? -8.399 7.019 32.024 1.00 88.94 124 ASP A C 1
ATOM 1036 O O . ASP A 1 124 ? -7.948 6.496 31.006 1.00 88.94 124 ASP A O 1
ATOM 1040 N N . SER A 1 125 ? -9.372 6.415 32.709 1.00 91.38 125 SER A N 1
ATOM 1041 C CA . SER A 1 125 ? -9.905 5.109 32.299 1.00 91.38 125 SER A CA 1
ATOM 1042 C C . SER A 1 125 ? -10.621 5.145 30.948 1.00 91.38 125 SER A C 1
ATOM 1044 O O . SER A 1 125 ? -10.626 4.125 30.265 1.00 91.38 125 SER A O 1
ATOM 1046 N N . ILE A 1 126 ? -11.225 6.276 30.574 1.00 90.88 126 ILE A N 1
ATOM 1047 C CA . ILE A 1 126 ? -11.883 6.459 29.277 1.00 90.88 126 ILE A CA 1
ATOM 1048 C C . ILE A 1 126 ? -10.841 6.581 28.163 1.00 90.88 126 ILE A C 1
ATOM 1050 O O . ILE A 1 126 ? -10.936 5.858 27.172 1.00 90.88 126 ILE A O 1
ATOM 1054 N N . GLU A 1 127 ? -9.806 7.396 28.374 1.00 89.31 127 GLU A N 1
ATOM 1055 C CA . GLU A 1 127 ? -8.666 7.525 27.457 1.00 89.31 127 GLU A CA 1
ATOM 1056 C C . GLU A 1 127 ? -7.980 6.167 27.231 1.00 89.31 127 GLU A C 1
ATOM 1058 O O . GLU A 1 127 ? -7.713 5.762 26.101 1.00 89.31 127 GLU A O 1
ATOM 1063 N N . LEU A 1 128 ? -7.791 5.382 28.297 1.00 91.75 128 LEU A N 1
ATOM 1064 C CA . LEU A 1 128 ? -7.223 4.040 28.188 1.00 91.75 128 LEU A CA 1
ATOM 1065 C C . LEU A 1 128 ? -8.065 3.103 27.304 1.00 91.75 128 LEU A C 1
ATOM 1067 O O . LEU A 1 128 ? -7.513 2.298 26.554 1.00 91.75 128 LEU A O 1
ATOM 1071 N N . ILE A 1 129 ? -9.397 3.179 27.379 1.00 92.69 129 ILE A N 1
ATOM 1072 C CA . ILE A 1 129 ? -10.280 2.362 26.533 1.00 92.69 129 ILE A CA 1
ATOM 1073 C C . ILE A 1 129 ? -10.070 2.711 25.058 1.00 92.69 129 ILE A C 1
ATOM 1075 O O . ILE A 1 129 ? -9.996 1.804 24.226 1.00 92.69 129 ILE A O 1
ATOM 1079 N N . GLU A 1 130 ? -9.966 3.999 24.739 1.00 90.50 130 GLU A N 1
ATOM 1080 C CA . GLU A 1 130 ? -9.720 4.476 23.381 1.00 90.50 130 GLU A CA 1
ATOM 1081 C C . GLU A 1 130 ? -8.358 4.001 22.859 1.00 90.50 130 GLU A C 1
ATOM 1083 O O . GLU A 1 130 ? -8.301 3.356 21.807 1.00 90.50 130 GLU A O 1
ATOM 1088 N N . ILE A 1 131 ? -7.289 4.212 23.635 1.00 90.88 131 ILE A N 1
ATOM 1089 C CA . ILE A 1 131 ? -5.928 3.765 23.303 1.00 90.88 131 ILE A CA 1
ATOM 1090 C C . ILE A 1 131 ? -5.910 2.269 22.971 1.00 90.88 131 ILE A C 1
ATOM 1092 O O . ILE A 1 131 ? -5.346 1.858 21.955 1.00 90.88 131 ILE A O 1
ATOM 1096 N N . GLU A 1 132 ? -6.545 1.432 23.794 1.00 93.56 132 GLU A N 1
ATOM 1097 C CA . GLU A 1 132 ? -6.532 -0.017 23.581 1.00 93.56 132 GLU A CA 1
ATOM 1098 C C . GLU A 1 132 ? -7.397 -0.436 22.375 1.00 93.56 132 GLU A C 1
ATOM 1100 O O . GLU A 1 132 ? -7.020 -1.355 21.645 1.00 93.56 132 GLU A O 1
ATOM 1105 N N . GLN A 1 133 ? -8.510 0.252 22.076 1.00 93.94 133 GLN A N 1
ATOM 1106 C CA . GLN A 1 133 ? -9.254 0.007 20.829 1.00 93.94 133 GLN A CA 1
ATOM 1107 C C . GLN A 1 133 ? -8.420 0.343 19.590 1.00 93.94 133 GLN A C 1
ATOM 1109 O O . GLN A 1 133 ? -8.424 -0.424 18.619 1.00 93.94 133 GLN A O 1
ATOM 1114 N N . TYR A 1 134 ? -7.703 1.466 19.622 1.00 91.81 134 TYR A N 1
ATOM 1115 C CA . TYR A 1 134 ? -6.826 1.899 18.539 1.00 91.81 134 TYR A CA 1
ATOM 1116 C C . TYR A 1 134 ? -5.651 0.951 18.332 1.00 91.81 134 TYR A C 1
ATOM 1118 O O . TYR A 1 134 ? -5.424 0.490 17.213 1.00 91.81 134 TYR A O 1
ATOM 1126 N N . LYS A 1 135 ? -4.989 0.547 19.415 1.00 93.25 135 LYS A N 1
ATOM 1127 C CA . LYS A 1 135 ? -3.913 -0.443 19.375 1.00 93.25 135 LYS A CA 1
ATOM 1128 C C . LYS A 1 135 ? -4.356 -1.746 18.700 1.00 93.25 135 LYS A C 1
ATOM 1130 O O . LYS A 1 135 ? -3.722 -2.199 17.748 1.00 93.25 135 LYS A O 1
ATOM 1135 N N . ILE A 1 136 ? -5.502 -2.304 19.103 1.00 94.69 136 ILE A N 1
ATOM 1136 C CA . ILE A 1 136 ? -6.062 -3.529 18.500 1.00 94.69 136 ILE A CA 1
ATOM 1137 C C . ILE A 1 136 ? -6.343 -3.335 17.000 1.00 94.69 136 ILE A C 1
ATOM 1139 O O . ILE A 1 136 ? -6.146 -4.239 16.180 1.00 94.69 136 ILE A O 1
ATOM 1143 N N . LYS A 1 137 ? -6.837 -2.156 16.608 1.00 92.50 137 LYS A N 1
ATOM 1144 C CA . LYS A 1 137 ? -7.112 -1.824 15.204 1.00 92.50 137 LYS A CA 1
ATOM 1145 C C . LYS A 1 137 ? -5.848 -1.759 14.367 1.00 92.50 137 LYS A C 1
ATOM 1147 O O . LYS A 1 137 ? -5.843 -2.307 13.261 1.00 92.50 137 LYS A O 1
ATOM 1152 N N . GLU A 1 138 ? -4.819 -1.097 14.872 1.00 92.38 138 GLU A N 1
ATOM 1153 C CA . GLU A 1 138 ? -3.533 -0.957 14.201 1.00 92.38 138 GLU A CA 1
ATOM 1154 C C . GLU A 1 138 ? -2.842 -2.306 14.035 1.00 92.38 138 GLU A C 1
ATOM 1156 O O . GLU A 1 138 ? -2.418 -2.634 12.925 1.00 92.38 138 GLU A O 1
ATOM 1161 N N . GLU A 1 139 ? -2.826 -3.135 15.082 1.00 93.31 139 GLU A N 1
ATOM 1162 C CA . GLU A 1 139 ? -2.292 -4.500 15.036 1.00 93.31 139 GLU A CA 1
ATOM 1163 C C . GLU A 1 139 ? -3.000 -5.330 13.954 1.00 93.31 139 GLU A C 1
ATOM 1165 O O . GLU A 1 139 ? -2.355 -5.879 13.055 1.00 93.31 139 GLU A O 1
ATOM 1170 N N . LYS A 1 140 ? -4.339 -5.325 13.930 1.00 92.50 140 LYS A N 1
ATOM 1171 C CA . LYS A 1 140 ? -5.120 -6.019 12.890 1.00 92.50 140 LYS A CA 1
ATOM 1172 C C . LYS A 1 140 ? -4.890 -5.459 11.490 1.00 92.50 140 LYS A C 1
ATOM 1174 O O . LYS A 1 140 ? -4.873 -6.214 10.514 1.00 92.50 140 LYS A O 1
ATOM 1179 N N . ALA A 1 141 ? -4.761 -4.142 11.349 1.00 91.62 141 ALA A N 1
ATOM 1180 C CA . ALA A 1 141 ? -4.463 -3.517 10.065 1.00 91.62 141 ALA A CA 1
ATOM 1181 C C . ALA A 1 141 ? -3.065 -3.919 9.573 1.00 91.62 141 ALA A C 1
ATOM 1183 O O . ALA A 1 141 ? -2.892 -4.208 8.387 1.00 91.62 141 ALA A O 1
ATOM 1184 N N . LEU A 1 142 ? -2.085 -3.994 10.474 1.00 91.56 142 LEU A N 1
ATOM 1185 C CA . LEU A 1 142 ? -0.732 -4.445 10.179 1.00 91.56 142 LEU A CA 1
ATOM 1186 C C . LEU A 1 142 ? -0.703 -5.923 9.774 1.00 91.56 142 LEU A C 1
ATOM 1188 O O . LEU A 1 142 ? -0.068 -6.265 8.779 1.00 91.56 142 LEU A O 1
ATOM 1192 N N . GLU A 1 143 ? -1.421 -6.796 10.480 1.00 91.75 143 GLU A N 1
ATOM 1193 C CA . GLU A 1 143 ? -1.557 -8.212 10.116 1.00 91.75 143 GLU A CA 1
ATOM 1194 C C . GLU A 1 143 ? -2.187 -8.400 8.733 1.00 91.75 143 GLU A C 1
ATOM 1196 O O . GLU A 1 143 ? -1.691 -9.187 7.924 1.00 91.75 143 GLU A O 1
ATOM 1201 N N . ARG A 1 144 ? -3.249 -7.643 8.425 1.00 90.88 144 ARG A N 1
ATOM 1202 C CA . ARG A 1 144 ? -3.876 -7.646 7.093 1.00 90.88 144 ARG A CA 1
ATOM 1203 C C . ARG A 1 144 ? -2.903 -7.187 6.015 1.00 90.88 144 ARG A C 1
ATOM 1205 O O . ARG A 1 144 ? -2.797 -7.852 4.990 1.00 90.88 144 ARG A O 1
ATOM 1212 N N . LYS A 1 145 ? -2.159 -6.101 6.260 1.00 88.12 145 LYS A N 1
ATOM 1213 C CA . LYS A 1 145 ? -1.107 -5.622 5.349 1.00 88.12 145 LYS A CA 1
ATOM 1214 C C . LYS A 1 145 ? -0.050 -6.707 5.120 1.00 88.12 145 LYS A C 1
ATOM 1216 O O . LYS A 1 145 ? 0.274 -6.985 3.974 1.00 88.12 145 LYS A O 1
ATOM 1221 N N . LYS A 1 146 ? 0.437 -7.365 6.181 1.00 88.75 146 LYS A N 1
ATOM 1222 C CA . LYS A 1 146 ? 1.413 -8.468 6.086 1.00 88.75 146 LYS A CA 1
ATOM 1223 C C . LYS A 1 146 ? 0.878 -9.644 5.265 1.00 88.75 146 LYS A C 1
ATOM 1225 O O . LYS A 1 146 ? 1.616 -10.182 4.446 1.00 88.75 146 LYS A O 1
ATOM 1230 N N . ARG A 1 147 ? -0.385 -10.036 5.468 1.00 90.88 147 ARG A N 1
ATOM 1231 C CA . ARG A 1 147 ? -1.039 -11.104 4.695 1.00 90.88 147 ARG A CA 1
ATOM 1232 C C . ARG A 1 147 ? -1.143 -10.737 3.217 1.00 90.88 147 ARG A C 1
ATOM 1234 O O . ARG A 1 147 ? -0.641 -11.477 2.387 1.00 90.88 147 ARG A O 1
ATOM 1241 N N . MET A 1 148 ? -1.673 -9.554 2.918 1.00 88.19 148 MET A N 1
ATOM 1242 C CA . MET A 1 148 ? -1.810 -9.062 1.547 1.00 88.19 148 MET A CA 1
ATOM 1243 C C . MET A 1 148 ? -0.457 -8.989 0.825 1.00 88.19 148 MET A C 1
ATOM 1245 O O . MET A 1 148 ? -0.355 -9.411 -0.320 1.00 88.19 148 MET A O 1
ATOM 1249 N N . THR A 1 149 ? 0.605 -8.528 1.496 1.00 88.31 149 THR A N 1
ATOM 1250 C CA . THR A 1 149 ? 1.960 -8.550 0.924 1.00 88.31 149 THR A CA 1
ATOM 1251 C C . THR A 1 149 ? 2.409 -9.972 0.584 1.00 88.31 149 THR A C 1
ATOM 1253 O O . THR A 1 149 ? 2.927 -10.187 -0.506 1.00 88.31 149 THR A O 1
ATOM 1256 N N . LYS A 1 150 ? 2.192 -10.947 1.479 1.00 89.12 150 LYS A N 1
ATOM 1257 C CA . LYS A 1 150 ? 2.544 -12.354 1.224 1.00 89.12 150 LYS A CA 1
ATOM 1258 C C . LYS A 1 150 ? 1.761 -12.947 0.053 1.00 89.12 150 LYS A C 1
ATOM 1260 O O . LYS A 1 150 ? 2.347 -13.675 -0.744 1.00 89.12 150 LYS A O 1
ATOM 1265 N N . ASP A 1 151 ? 0.476 -12.621 -0.065 1.00 88.50 151 ASP A N 1
ATOM 1266 C CA . ASP A 1 151 ? -0.377 -13.092 -1.162 1.00 88.50 151 ASP A CA 1
ATOM 1267 C C . ASP A 1 151 ? 0.129 -12.557 -2.514 1.00 88.50 151 ASP A C 1
ATOM 1269 O O . ASP A 1 151 ? 0.240 -13.303 -3.486 1.00 88.50 151 ASP A O 1
ATOM 1273 N N . ILE A 1 152 ? 0.534 -11.283 -2.566 1.00 89.38 152 ILE A N 1
ATOM 1274 C CA . ILE A 1 152 ? 1.116 -10.675 -3.772 1.00 89.38 152 ILE A CA 1
ATOM 1275 C C . ILE A 1 152 ? 2.511 -11.250 -4.077 1.00 89.38 152 ILE A C 1
ATOM 1277 O O . ILE A 1 152 ? 2.830 -11.529 -5.233 1.00 89.38 152 ILE A O 1
ATOM 1281 N N . GLU A 1 153 ? 3.356 -11.461 -3.063 1.00 88.62 153 GLU A N 1
ATOM 1282 C CA . GLU A 1 153 ? 4.657 -12.123 -3.242 1.00 88.62 153 GLU A CA 1
ATOM 1283 C C . GLU A 1 153 ? 4.494 -13.551 -3.782 1.00 88.62 153 GLU A C 1
ATOM 1285 O O . GLU A 1 153 ? 5.285 -13.988 -4.618 1.00 88.62 153 GLU A O 1
ATOM 1290 N N . TYR A 1 154 ? 3.462 -14.274 -3.339 1.00 87.50 154 TYR A N 1
ATOM 1291 C CA . TYR A 1 154 ? 3.117 -15.588 -3.869 1.00 87.50 154 TYR A CA 1
ATOM 1292 C C . TYR A 1 154 ? 2.677 -15.508 -5.336 1.00 87.50 154 TYR A C 1
ATOM 1294 O O . TYR A 1 154 ? 3.224 -16.240 -6.162 1.00 87.50 154 TYR A O 1
ATOM 1302 N N . LEU A 1 155 ? 1.776 -14.576 -5.673 1.00 86.94 155 LEU A N 1
ATOM 1303 C CA . LEU A 1 155 ? 1.297 -14.342 -7.042 1.00 86.94 155 LEU A CA 1
ATOM 1304 C C . LEU A 1 155 ? 2.450 -14.106 -8.028 1.00 86.94 155 LEU A C 1
ATOM 1306 O O . LEU A 1 155 ? 2.435 -14.599 -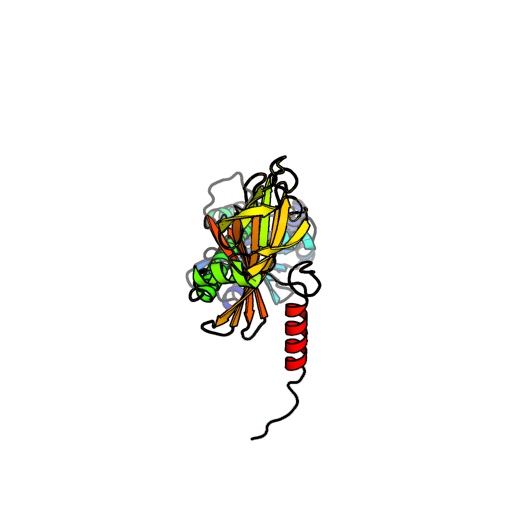9.153 1.00 86.94 155 LEU A O 1
ATOM 1310 N N . PHE A 1 156 ? 3.475 -13.372 -7.597 1.00 88.25 156 PHE A N 1
ATOM 1311 C CA . PHE A 1 156 ? 4.613 -13.012 -8.437 1.00 88.25 156 PHE A CA 1
ATOM 1312 C C . PHE A 1 156 ? 5.846 -13.895 -8.276 1.00 88.25 156 PHE A C 1
ATOM 1314 O O . PHE A 1 156 ? 6.871 -13.619 -8.900 1.00 88.25 156 PHE A O 1
ATOM 1321 N N . ARG A 1 157 ? 5.756 -14.979 -7.503 1.00 87.38 157 ARG A N 1
ATOM 1322 C CA . ARG A 1 157 ? 6.881 -15.886 -7.246 1.00 87.38 157 ARG A CA 1
ATOM 1323 C C . ARG A 1 157 ? 7.444 -16.519 -8.521 1.00 87.38 157 ARG A C 1
ATOM 1325 O O . ARG A 1 157 ? 8.644 -16.753 -8.603 1.00 87.38 157 ARG A O 1
ATOM 1332 N N . SER A 1 158 ? 6.588 -16.807 -9.501 1.00 82.75 158 SER A N 1
ATOM 1333 C CA . SER A 1 158 ? 6.978 -17.420 -10.778 1.00 82.75 158 SER A CA 1
ATOM 1334 C C . SER A 1 158 ? 7.506 -16.416 -11.809 1.00 82.75 158 SER A C 1
ATOM 1336 O O . SER A 1 158 ? 8.058 -16.826 -12.833 1.00 82.75 158 SER A O 1
ATOM 1338 N N . VAL A 1 159 ? 7.364 -15.109 -11.556 1.00 85.88 159 VAL A N 1
ATOM 1339 C CA . VAL A 1 159 ? 7.791 -14.064 -12.491 1.00 85.88 159 VAL A CA 1
ATOM 1340 C C . VAL A 1 159 ? 9.310 -13.973 -12.482 1.00 85.88 159 VAL A C 1
ATOM 1342 O O . VAL A 1 159 ? 9.927 -13.563 -11.498 1.00 85.88 159 VAL A O 1
ATOM 1345 N N . LYS A 1 160 ? 9.925 -14.334 -13.609 1.00 84.19 160 LYS A N 1
ATOM 1346 C CA . LYS A 1 160 ? 11.382 -14.320 -13.743 1.00 84.19 160 LYS A CA 1
ATOM 1347 C C . LYS A 1 160 ? 11.913 -12.881 -13.791 1.00 84.19 160 LYS A C 1
ATOM 1349 O O . LYS A 1 160 ? 11.265 -12.009 -14.382 1.00 84.19 160 LYS A O 1
ATOM 1354 N N . PRO A 1 161 ? 13.111 -12.617 -13.245 1.00 88.12 161 PRO A N 1
ATOM 1355 C CA . PRO A 1 161 ? 13.800 -11.348 -13.448 1.00 88.12 161 PRO A CA 1
ATOM 1356 C C . PRO A 1 161 ? 13.962 -10.997 -14.932 1.00 88.12 161 PRO A C 1
ATOM 1358 O O . PRO A 1 161 ? 13.867 -11.856 -15.818 1.00 88.12 161 PRO A O 1
ATOM 1361 N N . VAL A 1 162 ? 14.211 -9.717 -15.209 1.00 90.00 162 VAL A N 1
ATOM 1362 C CA . VAL A 1 162 ? 14.623 -9.291 -16.549 1.00 90.00 162 VAL A CA 1
ATOM 1363 C C . VAL A 1 162 ? 15.923 -10.009 -16.914 1.00 90.00 162 VAL A C 1
ATOM 1365 O O . VAL A 1 162 ? 16.835 -10.131 -16.102 1.00 90.00 162 VAL A O 1
ATOM 1368 N N . THR A 1 163 ? 15.977 -10.548 -18.131 1.00 92.62 163 THR A N 1
ATOM 1369 C CA . THR A 1 163 ? 17.152 -11.263 -18.637 1.00 92.62 163 THR A CA 1
ATOM 1370 C C . THR A 1 163 ? 17.940 -10.368 -19.580 1.00 92.62 163 THR A C 1
ATOM 1372 O O . THR A 1 163 ? 17.354 -9.535 -20.269 1.00 92.62 163 THR A O 1
ATOM 1375 N N . ARG A 1 164 ? 19.240 -10.634 -19.739 1.00 94.06 164 ARG A N 1
ATOM 1376 C CA . ARG A 1 164 ? 20.082 -9.942 -20.729 1.00 94.06 164 ARG A CA 1
ATOM 1377 C C . ARG A 1 164 ? 19.541 -10.036 -22.161 1.00 94.06 164 ARG A C 1
ATOM 1379 O O . ARG A 1 164 ? 19.729 -9.128 -22.963 1.00 94.06 164 ARG A O 1
ATOM 1386 N N . LYS A 1 165 ? 18.857 -11.136 -22.504 1.00 94.50 165 LYS A N 1
ATOM 1387 C CA . LYS A 1 165 ? 18.186 -11.283 -23.806 1.00 94.50 165 LYS A CA 1
ATOM 1388 C C . LYS A 1 165 ? 17.058 -10.261 -23.963 1.00 94.50 165 LYS A C 1
ATOM 1390 O O . LYS A 1 165 ? 16.923 -9.677 -25.031 1.00 94.50 165 LYS A O 1
ATOM 1395 N N . PHE A 1 166 ? 16.272 -10.047 -22.908 1.00 93.19 166 PHE A N 1
ATOM 1396 C CA . PHE A 1 166 ? 15.219 -9.037 -22.906 1.00 93.19 166 PHE A CA 1
ATOM 1397 C C . PHE A 1 166 ? 15.805 -7.624 -22.956 1.00 93.19 166 PHE A C 1
ATOM 1399 O O . PHE A 1 166 ? 15.350 -6.836 -23.769 1.00 93.19 166 PHE A O 1
ATOM 1406 N N . GLU A 1 167 ? 16.866 -7.330 -22.199 1.00 94.69 167 GLU A N 1
ATOM 1407 C CA . GLU A 1 167 ? 17.553 -6.028 -22.266 1.00 94.69 167 GLU A CA 1
ATOM 1408 C C . GLU A 1 167 ? 18.051 -5.706 -23.680 1.00 94.69 167 GLU A C 1
ATOM 1410 O O . GLU A 1 167 ? 17.816 -4.610 -24.179 1.00 94.69 167 GLU A O 1
ATOM 1415 N N . LYS A 1 168 ? 18.659 -6.679 -24.371 1.00 94.19 168 LYS A N 1
ATOM 1416 C CA . LYS A 1 168 ? 19.061 -6.512 -25.778 1.00 94.19 168 LYS A CA 1
ATOM 1417 C C . LYS A 1 168 ? 17.872 -6.253 -26.701 1.00 94.19 168 LYS A C 1
ATOM 1419 O O . LYS A 1 168 ? 17.988 -5.481 -27.646 1.00 94.19 168 LYS A O 1
ATOM 1424 N N . TRP A 1 169 ? 16.736 -6.903 -26.452 1.00 95.00 169 TRP A N 1
ATOM 1425 C CA . TRP A 1 169 ? 15.513 -6.657 -27.216 1.00 95.00 169 TRP A CA 1
ATOM 1426 C C . TRP A 1 169 ? 14.967 -5.243 -26.964 1.00 95.00 169 TRP A C 1
ATOM 1428 O O . TRP A 1 169 ? 14.638 -4.544 -27.920 1.00 95.00 169 TRP A O 1
ATOM 1438 N N . LEU A 1 170 ? 14.965 -4.771 -25.710 1.00 93.69 170 LEU A N 1
ATOM 1439 C CA . LEU A 1 170 ? 14.629 -3.381 -25.381 1.00 93.69 170 LEU A CA 1
ATOM 1440 C C . LEU A 1 170 ? 15.545 -2.400 -26.134 1.00 93.69 170 LEU A C 1
ATOM 1442 O O . LEU A 1 170 ? 15.100 -1.423 -26.729 1.00 93.69 170 LEU A O 1
ATOM 1446 N N . GLU A 1 171 ? 16.841 -2.683 -26.149 1.00 93.06 171 GLU A N 1
ATOM 1447 C CA . GLU A 1 171 ? 17.836 -1.823 -26.775 1.00 93.06 171 GLU A CA 1
ATOM 1448 C C . GLU A 1 171 ? 17.735 -1.765 -28.305 1.00 93.06 171 GLU A C 1
ATOM 1450 O O . GLU A 1 171 ? 17.925 -0.701 -28.897 1.00 93.06 171 GLU A O 1
ATOM 1455 N N . HIS A 1 172 ? 17.502 -2.907 -28.954 1.00 90.25 172 HIS A N 1
ATOM 1456 C CA . HIS A 1 172 ? 17.619 -3.033 -30.408 1.00 90.25 172 HIS A CA 1
ATOM 1457 C C . HIS A 1 172 ? 16.289 -2.984 -31.152 1.00 90.25 172 HIS A C 1
ATOM 1459 O O . HIS A 1 172 ? 16.287 -2.561 -32.307 1.00 90.25 172 HIS A O 1
ATOM 1465 N N . GLU A 1 173 ? 15.192 -3.381 -30.505 1.00 90.94 173 GLU A N 1
ATOM 1466 C CA . GLU A 1 173 ? 13.861 -3.424 -31.114 1.00 90.94 173 GLU A CA 1
ATOM 1467 C C . GLU A 1 173 ? 12.965 -2.300 -30.593 1.00 90.94 173 GLU A C 1
ATOM 1469 O O . GLU A 1 173 ? 12.386 -1.562 -31.389 1.00 90.94 173 GLU A O 1
ATOM 1474 N N . VAL A 1 174 ? 12.888 -2.114 -29.269 1.00 90.56 174 VAL A N 1
ATOM 1475 C CA . VAL A 1 174 ? 12.034 -1.067 -28.671 1.00 90.56 174 VAL A CA 1
ATOM 1476 C C . VAL A 1 174 ? 12.620 0.320 -28.933 1.00 90.56 174 VAL A C 1
ATOM 1478 O O . VAL A 1 174 ? 11.917 1.223 -29.377 1.00 90.56 174 VAL A O 1
ATOM 1481 N N . LEU A 1 175 ? 13.931 0.479 -28.744 1.00 91.75 175 LEU A N 1
ATOM 1482 C CA . LEU A 1 175 ? 14.664 1.720 -29.012 1.00 91.75 175 LEU A CA 1
ATOM 1483 C C . LEU A 1 175 ? 15.385 1.702 -30.365 1.00 91.75 175 LEU A C 1
ATOM 1485 O O . LEU A 1 175 ? 16.437 2.325 -30.530 1.00 91.75 175 LEU A O 1
ATOM 1489 N N . LYS A 1 176 ? 14.818 1.009 -31.360 1.00 88.94 176 LYS A N 1
ATOM 1490 C CA . LYS A 1 176 ? 15.431 0.873 -32.689 1.00 88.94 176 LYS A CA 1
ATOM 1491 C C . LYS A 1 176 ? 15.704 2.213 -33.379 1.00 88.94 176 LYS A C 1
ATOM 1493 O O . LYS A 1 176 ? 16.676 2.302 -34.117 1.00 88.94 176 LYS A O 1
ATOM 1498 N N . GLU A 1 177 ? 14.915 3.251 -33.107 1.00 88.94 177 GLU A N 1
ATOM 1499 C CA . GLU A 1 177 ? 15.112 4.595 -33.676 1.00 88.94 177 GLU A CA 1
ATOM 1500 C C . GLU A 1 177 ? 16.171 5.418 -32.912 1.00 88.94 177 GLU A C 1
ATOM 1502 O O . GLU A 1 177 ? 16.669 6.421 -33.419 1.00 88.94 177 GLU A O 1
ATOM 1507 N N . SER A 1 178 ? 16.585 4.977 -31.716 1.00 92.81 178 SER A N 1
ATOM 1508 C CA . SER A 1 178 ? 17.646 5.609 -30.919 1.00 92.81 178 SER A CA 1
ATOM 1509 C C . SER A 1 178 ? 19.033 5.202 -31.428 1.00 92.81 178 SER A C 1
ATOM 1511 O O . SER A 1 178 ? 19.789 4.452 -30.787 1.00 92.81 178 SER A O 1
ATOM 1513 N N . GLN A 1 179 ? 19.364 5.668 -32.629 1.00 92.31 179 GLN A N 1
ATOM 1514 C CA . GLN A 1 179 ? 20.623 5.379 -33.306 1.00 92.31 179 GLN A CA 1
ATOM 1515 C C . GLN A 1 179 ? 21.230 6.643 -33.896 1.00 92.31 179 GLN A C 1
ATOM 1517 O O . GLN A 1 179 ? 20.585 7.408 -34.612 1.00 92.31 179 GLN A O 1
ATOM 1522 N N . TYR A 1 180 ? 22.511 6.849 -33.608 1.00 96.06 180 TYR A N 1
ATOM 1523 C CA . TYR A 1 180 ? 23.187 8.099 -33.902 1.00 96.06 180 TYR A CA 1
ATOM 1524 C C . TYR A 1 180 ? 24.591 7.863 -34.425 1.00 96.06 180 TYR A C 1
ATOM 1526 O O . TYR A 1 180 ? 25.240 6.865 -34.108 1.00 96.06 180 TYR A O 1
ATOM 1534 N N . ILE A 1 181 ? 25.079 8.829 -35.191 1.00 96.44 181 ILE A N 1
ATOM 1535 C CA . ILE A 1 181 ? 26.480 8.906 -35.588 1.00 96.44 181 ILE A CA 1
ATOM 1536 C C . ILE A 1 181 ? 27.050 10.187 -34.998 1.00 96.44 181 ILE A C 1
ATOM 1538 O O . ILE A 1 181 ? 26.620 11.291 -35.340 1.00 96.44 181 ILE A O 1
ATOM 1542 N N . PHE A 1 182 ? 27.992 10.035 -34.076 1.00 96.38 182 PHE A N 1
ATOM 1543 C CA . PHE A 1 182 ? 28.636 11.153 -33.406 1.00 96.38 182 PHE A CA 1
ATOM 1544 C C . PHE A 1 182 ? 29.856 11.598 -34.192 1.00 96.38 182 PHE A C 1
ATOM 1546 O O . PHE A 1 182 ? 30.592 10.761 -34.699 1.00 96.38 182 PHE A O 1
ATOM 1553 N N . TYR A 1 183 ? 30.062 12.908 -34.286 1.00 94.75 183 TYR A N 1
ATOM 1554 C CA . TYR A 1 183 ? 31.223 13.486 -34.958 1.00 94.75 183 TYR A CA 1
ATOM 1555 C C . TYR A 1 183 ? 31.675 14.768 -34.262 1.00 94.75 183 TYR A C 1
ATOM 1557 O O . TYR A 1 183 ? 30.872 15.464 -33.627 1.00 94.75 183 TYR A O 1
ATOM 1565 N N . GLN A 1 184 ? 32.951 15.117 -34.407 1.00 90.81 184 GLN A N 1
ATOM 1566 C CA . GLN A 1 184 ? 33.492 16.390 -33.936 1.00 90.81 184 GLN A CA 1
ATOM 1567 C C . GLN A 1 184 ? 33.761 17.321 -35.117 1.00 90.81 184 GLN A C 1
ATOM 1569 O O . GLN A 1 184 ? 34.317 16.917 -36.136 1.00 90.81 184 GLN A O 1
ATOM 1574 N N . TYR A 1 185 ? 33.366 18.591 -34.994 1.00 86.19 185 TYR A N 1
ATOM 1575 C CA . TYR A 1 185 ? 33.689 19.576 -36.022 1.00 86.19 185 TYR A CA 1
ATOM 1576 C C . TYR A 1 185 ? 35.204 19.734 -36.140 1.00 86.19 185 TYR A C 1
ATOM 1578 O O . TYR A 1 185 ? 35.893 19.990 -35.156 1.00 86.19 185 TYR A O 1
ATOM 1586 N N . SER A 1 186 ? 35.702 19.614 -37.368 1.00 86.69 186 SER A N 1
ATOM 1587 C CA . SER A 1 186 ? 37.114 19.752 -37.697 1.00 86.69 186 SER A CA 1
ATOM 1588 C C . SER A 1 186 ? 37.289 20.557 -38.984 1.00 86.69 186 SER A C 1
ATOM 1590 O O . SER A 1 186 ? 36.409 20.600 -39.852 1.00 86.69 186 SER A O 1
ATOM 1592 N N . ARG A 1 187 ? 38.441 21.225 -3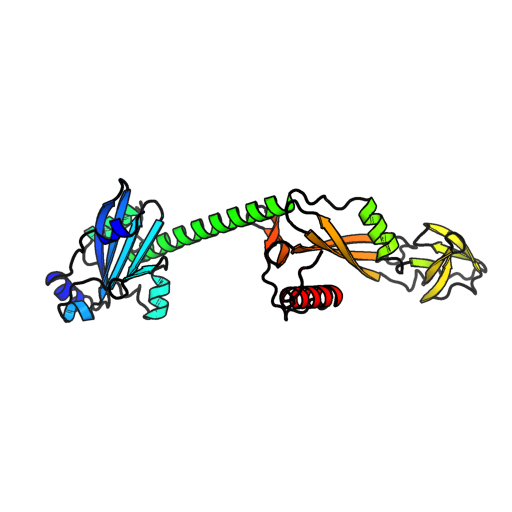9.111 1.00 87.38 187 ARG A N 1
ATOM 1593 C CA . ARG A 1 187 ? 38.861 21.870 -40.367 1.00 87.38 187 ARG A CA 1
ATOM 1594 C C . ARG A 1 187 ? 39.411 20.858 -41.380 1.00 87.38 187 ARG A C 1
ATOM 1596 O O . ARG A 1 187 ? 39.530 21.208 -42.548 1.00 87.38 187 ARG A O 1
ATOM 1603 N N . LYS A 1 188 ? 39.699 19.623 -40.951 1.00 91.75 188 LYS A N 1
ATOM 1604 C CA . LYS A 1 188 ? 40.175 18.531 -41.811 1.00 91.75 188 LYS A CA 1
ATOM 1605 C C . LYS A 1 188 ? 39.136 18.171 -42.884 1.00 91.75 188 LYS A C 1
ATOM 1607 O O . LYS A 1 188 ? 37.932 18.311 -42.664 1.00 91.75 188 LYS A O 1
ATOM 1612 N N . LYS A 1 189 ? 39.615 17.685 -44.037 1.00 92.88 189 LYS A N 1
ATOM 1613 C CA . LYS A 1 189 ? 38.769 17.183 -45.139 1.00 92.88 189 LYS A CA 1
ATOM 1614 C C . LYS A 1 189 ? 37.949 15.958 -44.711 1.00 92.88 189 LYS A C 1
ATOM 1616 O O . LYS A 1 189 ? 36.778 15.857 -45.069 1.00 92.88 189 LYS A O 1
ATOM 1621 N N . MET A 1 190 ? 38.561 15.085 -43.910 1.00 95.44 190 MET A N 1
ATOM 1622 C CA . MET A 1 190 ? 37.952 13.890 -43.323 1.00 95.44 190 MET A CA 1
ATOM 1623 C C . MET A 1 190 ? 37.658 14.117 -41.837 1.00 95.44 190 MET A C 1
ATOM 1625 O O . MET A 1 190 ? 38.480 14.700 -41.125 1.00 95.44 190 MET A O 1
ATOM 1629 N N . ILE A 1 191 ? 36.487 13.673 -41.383 1.00 94.25 191 ILE A N 1
ATOM 1630 C CA . ILE A 1 191 ? 36.012 13.815 -40.005 1.00 94.25 191 ILE A CA 1
ATOM 1631 C C . ILE A 1 191 ? 35.773 12.439 -39.393 1.00 94.25 191 ILE A C 1
ATOM 1633 O O . ILE A 1 191 ? 35.058 11.618 -39.969 1.00 94.25 191 ILE A O 1
ATOM 1637 N N . ASP A 1 192 ? 36.321 12.240 -38.197 1.00 93.69 192 ASP A N 1
ATOM 1638 C CA . ASP A 1 192 ? 36.107 11.041 -37.395 1.00 93.69 192 ASP A CA 1
ATOM 1639 C C . ASP A 1 192 ? 34.653 10.969 -36.912 1.00 93.69 192 ASP A C 1
ATOM 1641 O O . ASP A 1 192 ? 34.092 11.928 -36.366 1.00 93.69 192 ASP A O 1
ATOM 1645 N N . CYS A 1 193 ? 34.044 9.814 -37.149 1.00 95.19 193 CYS A N 1
ATOM 1646 C CA . CYS A 1 193 ? 32.663 9.502 -36.837 1.00 95.19 193 CYS A CA 1
ATOM 1647 C C . CYS A 1 193 ? 32.591 8.199 -36.037 1.00 95.19 193 CYS A C 1
ATOM 1649 O O . CYS A 1 193 ? 33.271 7.226 -36.355 1.00 95.19 193 CYS A O 1
ATOM 1651 N N . THR A 1 194 ? 31.695 8.147 -35.055 1.00 96.12 194 THR A N 1
ATOM 1652 C CA . THR A 1 194 ? 31.441 6.950 -34.243 1.00 96.12 194 THR A CA 1
ATOM 1653 C C . THR A 1 194 ? 29.967 6.583 -34.323 1.00 96.12 194 THR A C 1
ATOM 1655 O O . THR A 1 194 ? 29.094 7.392 -33.998 1.00 96.12 194 THR A O 1
ATOM 1658 N N . CYS A 1 195 ? 29.656 5.356 -34.745 1.00 94.81 195 CYS A N 1
ATOM 1659 C CA . CYS A 1 195 ? 28.279 4.860 -34.725 1.00 94.81 195 CYS A CA 1
ATOM 1660 C C . CYS A 1 195 ? 27.892 4.411 -33.311 1.00 94.81 195 CYS A C 1
ATOM 1662 O O . CYS A 1 195 ? 28.542 3.541 -32.731 1.00 94.81 195 CYS A O 1
ATOM 1664 N N . SER A 1 196 ? 26.789 4.930 -32.767 1.00 93.62 196 SER A N 1
ATOM 1665 C CA . SER A 1 196 ? 26.317 4.517 -31.445 1.00 93.62 196 SER A CA 1
ATOM 1666 C C . SER A 1 196 ? 25.833 3.066 -31.416 1.00 93.62 196 SER A C 1
ATOM 1668 O O . SER A 1 196 ? 25.903 2.451 -30.358 1.00 93.62 196 SER A O 1
ATOM 1670 N N . HIS A 1 197 ? 25.393 2.498 -32.544 1.00 92.00 197 HIS A N 1
ATOM 1671 C CA . HIS A 1 197 ? 24.906 1.119 -32.616 1.00 92.00 197 HIS A CA 1
ATOM 1672 C C . HIS A 1 197 ? 26.042 0.087 -32.707 1.00 92.00 197 HIS A C 1
ATOM 1674 O O . HIS A 1 197 ? 26.208 -0.713 -31.793 1.00 92.00 197 HIS A O 1
ATOM 1680 N N . CYS A 1 198 ? 26.839 0.102 -33.783 1.00 92.44 198 CYS A N 1
ATOM 1681 C CA . CYS A 1 198 ? 27.885 -0.910 -33.997 1.00 92.44 198 CYS A CA 1
ATOM 1682 C C . CYS A 1 198 ? 29.232 -0.567 -33.357 1.00 92.44 198 CYS A C 1
ATOM 1684 O O . CYS A 1 198 ? 30.161 -1.362 -33.446 1.00 92.44 198 CYS A O 1
ATOM 1686 N N . LYS A 1 199 ? 29.346 0.615 -32.738 1.00 92.69 199 LYS A N 1
ATOM 1687 C CA . LYS A 1 199 ? 30.553 1.119 -32.062 1.00 92.69 199 LYS A CA 1
ATOM 1688 C C . LYS A 1 199 ? 31.774 1.318 -32.960 1.00 92.69 199 LYS A C 1
ATOM 1690 O O . LYS A 1 199 ? 32.823 1.699 -32.463 1.00 92.69 199 LYS A O 1
ATOM 1695 N N . SER A 1 200 ? 31.641 1.109 -34.267 1.00 94.44 200 SER A N 1
ATOM 1696 C CA . SER A 1 200 ? 32.728 1.324 -35.217 1.00 94.44 200 SER A CA 1
ATOM 1697 C C . SER A 1 200 ? 33.062 2.807 -35.344 1.00 94.44 200 SER A C 1
ATOM 1699 O O . SER A 1 200 ? 32.161 3.651 -35.444 1.00 94.44 200 SER A O 1
ATOM 1701 N N . GLU A 1 201 ? 34.359 3.083 -35.400 1.00 95.56 201 GLU A N 1
ATOM 1702 C CA . GLU A 1 201 ? 34.937 4.383 -35.720 1.00 95.56 201 GLU A CA 1
ATOM 1703 C C . GLU A 1 201 ? 35.374 4.383 -37.186 1.00 95.56 201 GLU A C 1
ATOM 1705 O O . GLU A 1 201 ? 35.964 3.418 -37.671 1.00 95.56 201 GLU A O 1
ATOM 1710 N N . TYR A 1 202 ? 35.019 5.432 -37.920 1.00 95.56 202 TYR A N 1
ATOM 1711 C CA . TYR A 1 202 ? 35.343 5.581 -39.338 1.00 95.56 202 TYR A CA 1
ATOM 1712 C C . TYR A 1 202 ? 35.350 7.055 -39.726 1.00 95.56 202 TYR A C 1
ATOM 1714 O O . TYR A 1 202 ? 34.832 7.905 -39.005 1.00 95.56 202 TYR A O 1
ATOM 1722 N N . GLN A 1 203 ? 35.916 7.365 -40.888 1.00 95.81 203 GLN A N 1
ATOM 1723 C CA . GLN A 1 203 ? 35.984 8.731 -41.391 1.00 95.81 203 GLN A CA 1
ATOM 1724 C C . GLN A 1 203 ? 34.984 8.966 -42.517 1.00 95.81 203 GLN A C 1
ATOM 1726 O O . GLN A 1 203 ? 34.778 8.108 -43.373 1.00 95.81 203 GLN A O 1
ATOM 1731 N N . LEU A 1 204 ? 34.386 10.155 -42.529 1.00 96.25 204 LEU A N 1
ATOM 1732 C CA . LEU A 1 204 ? 33.549 10.648 -43.622 1.00 96.25 204 LEU A CA 1
ATOM 1733 C C . LEU A 1 204 ? 34.090 11.981 -44.137 1.00 96.25 204 LEU A C 1
ATOM 1735 O O . LEU A 1 204 ? 34.716 12.737 -43.390 1.00 96.25 204 LEU A O 1
ATOM 1739 N N . GLU A 1 205 ? 33.810 12.302 -45.398 1.00 96.31 205 GLU A N 1
ATOM 1740 C CA . GLU A 1 205 ? 34.063 13.645 -45.916 1.00 96.31 205 GLU A CA 1
ATOM 1741 C C . GLU A 1 205 ? 33.248 14.681 -45.137 1.00 96.31 205 GLU A C 1
ATOM 1743 O O . GLU A 1 205 ? 32.066 14.486 -44.854 1.00 96.31 205 GLU A O 1
ATOM 1748 N N . LYS A 1 206 ? 33.864 15.824 -44.828 1.00 94.19 206 LYS A N 1
ATOM 1749 C CA . LYS A 1 206 ? 33.264 16.907 -44.033 1.00 94.19 206 LYS A CA 1
ATOM 1750 C C . LYS A 1 206 ? 31.907 17.414 -44.551 1.00 94.19 206 LYS A C 1
ATOM 1752 O O . LYS A 1 206 ? 31.119 17.937 -43.766 1.00 94.19 206 LYS A O 1
ATOM 1757 N N . SER A 1 207 ? 31.636 17.297 -45.849 1.00 93.62 207 SER A N 1
ATOM 1758 C CA . SER A 1 207 ? 30.381 17.720 -46.491 1.00 93.62 207 SER A CA 1
ATOM 1759 C C . SER A 1 207 ? 29.167 16.867 -46.087 1.00 93.62 207 SER A C 1
ATOM 1761 O O . SER A 1 207 ? 28.033 17.347 -46.188 1.00 93.62 207 SER A O 1
ATOM 1763 N N . ILE A 1 208 ? 29.405 15.637 -45.611 1.00 95.25 208 ILE A N 1
ATOM 1764 C CA . ILE A 1 208 ? 28.388 14.626 -45.303 1.00 95.25 208 ILE A CA 1
ATOM 1765 C C . ILE A 1 208 ? 27.738 14.852 -43.924 1.00 95.25 208 ILE A C 1
ATOM 1767 O O . ILE A 1 208 ? 26.517 15.032 -43.875 1.00 95.25 208 ILE A O 1
ATOM 1771 N N . PRO A 1 209 ? 28.475 14.859 -42.789 1.00 95.12 209 PRO A N 1
ATOM 1772 C CA . PRO A 1 209 ? 27.850 14.944 -41.476 1.00 95.12 209 PRO A CA 1
ATOM 1773 C C . PRO A 1 209 ? 27.241 16.328 -41.227 1.00 95.12 209 PRO A C 1
ATOM 1775 O O . PRO A 1 209 ? 27.931 17.347 -41.139 1.00 95.12 209 PRO A O 1
ATOM 1778 N N . ARG A 1 210 ? 25.917 16.363 -41.043 1.00 94.56 210 ARG A N 1
ATOM 1779 C CA . ARG A 1 210 ? 25.160 17.562 -40.655 1.00 94.56 210 ARG A CA 1
ATOM 1780 C C . ARG A 1 210 ? 24.320 17.259 -39.423 1.00 94.56 210 ARG A C 1
ATOM 1782 O O . ARG A 1 210 ? 23.526 16.326 -39.435 1.00 94.56 210 ARG A O 1
ATOM 1789 N N . HIS A 1 211 ? 24.489 18.046 -38.362 1.00 95.06 211 HIS A N 1
ATOM 1790 C CA . HIS A 1 211 ? 23.781 17.852 -37.094 1.00 95.06 211 HIS A CA 1
ATOM 1791 C C . HIS A 1 211 ? 22.260 17.692 -37.300 1.00 95.06 211 HIS A C 1
ATOM 1793 O O . HIS A 1 211 ? 21.643 18.480 -38.014 1.00 95.06 211 HIS A O 1
ATOM 1799 N N . ASN A 1 212 ? 21.681 16.672 -36.661 1.00 95.19 212 ASN A N 1
ATOM 1800 C CA . ASN A 1 212 ? 20.281 16.242 -36.747 1.00 95.19 212 ASN A CA 1
ATOM 1801 C C . ASN A 1 212 ? 19.790 15.819 -38.145 1.00 95.19 212 ASN A C 1
ATOM 1803 O O . ASN A 1 212 ? 18.584 15.773 -38.376 1.00 95.19 212 ASN A O 1
ATOM 1807 N N . LYS A 1 213 ? 20.687 15.489 -39.083 1.00 97.00 213 LYS A N 1
ATOM 1808 C CA . LYS A 1 213 ? 20.307 14.873 -40.362 1.00 97.00 213 LYS A CA 1
ATOM 1809 C C . LYS A 1 213 ? 20.467 13.360 -40.323 1.00 97.00 213 LYS A C 1
ATOM 1811 O O . LYS A 1 213 ? 21.368 12.840 -39.666 1.00 97.00 213 LYS A O 1
ATOM 1816 N N . GLU A 1 214 ? 19.566 12.679 -41.018 1.00 97.19 214 GLU A N 1
ATOM 1817 C CA . GLU A 1 214 ? 19.575 11.228 -41.164 1.00 97.19 214 GLU A CA 1
ATOM 1818 C C . GLU A 1 214 ? 20.705 10.772 -42.090 1.00 97.19 214 GLU A C 1
ATOM 1820 O O . GLU A 1 214 ? 21.092 11.475 -43.025 1.00 97.19 214 GLU A O 1
ATOM 1825 N N . TYR A 1 215 ? 21.221 9.579 -41.828 1.00 96.56 215 TYR A N 1
ATOM 1826 C CA . TYR A 1 215 ? 22.251 8.923 -42.614 1.00 96.56 215 TYR A CA 1
ATOM 1827 C C . TYR A 1 215 ? 22.211 7.412 -42.388 1.00 96.56 215 TYR A C 1
ATOM 1829 O O . TYR A 1 215 ? 21.636 6.935 -41.411 1.00 96.56 215 TYR A O 1
ATOM 1837 N N . ILE A 1 216 ? 22.834 6.648 -43.280 1.00 97.00 216 ILE A N 1
ATOM 1838 C CA . ILE A 1 216 ? 22.962 5.196 -43.147 1.00 97.00 216 ILE A CA 1
ATOM 1839 C C . ILE A 1 216 ? 24.402 4.893 -42.759 1.00 97.00 216 ILE A C 1
ATOM 1841 O O . ILE A 1 216 ? 25.322 5.212 -43.508 1.00 97.00 216 ILE A O 1
ATOM 1845 N N . CYS A 1 217 ? 24.614 4.267 -41.600 1.00 95.75 217 CYS A N 1
ATOM 1846 C CA . CYS A 1 217 ? 25.963 3.890 -41.190 1.00 95.75 217 CYS A CA 1
ATOM 1847 C C . CYS A 1 217 ? 26.601 2.974 -42.256 1.00 95.75 217 CYS A C 1
ATOM 1849 O O . CYS A 1 217 ? 26.017 1.940 -42.589 1.00 95.75 217 CYS A O 1
ATOM 1851 N N . PRO A 1 218 ? 27.805 3.284 -42.771 1.00 96.44 218 PRO A N 1
ATOM 1852 C CA . PRO A 1 218 ? 28.418 2.504 -43.839 1.00 96.44 218 PRO A CA 1
ATOM 1853 C C . PRO A 1 218 ? 28.819 1.098 -43.383 1.00 96.44 218 PRO A C 1
ATOM 1855 O O . PRO A 1 218 ? 28.914 0.213 -44.231 1.00 96.44 218 PRO A O 1
ATOM 1858 N N . ILE A 1 219 ? 28.998 0.883 -42.073 1.00 96.69 219 ILE A N 1
ATOM 1859 C CA . ILE A 1 219 ? 29.400 -0.401 -41.491 1.00 96.69 219 ILE A CA 1
ATOM 1860 C C . ILE A 1 219 ? 28.181 -1.287 -41.209 1.00 96.69 219 ILE A C 1
ATOM 1862 O O . ILE A 1 219 ? 28.039 -2.346 -41.809 1.00 96.69 219 ILE A O 1
ATOM 1866 N N . CYS A 1 220 ? 27.264 -0.852 -40.338 1.00 94.62 220 CYS A N 1
ATOM 1867 C CA . CYS A 1 220 ? 26.127 -1.681 -39.908 1.00 94.62 220 CYS A CA 1
ATOM 1868 C C . CYS A 1 220 ? 24.842 -1.482 -40.720 1.00 94.62 220 CYS A C 1
ATOM 1870 O O . CYS A 1 220 ? 23.840 -2.134 -40.437 1.00 94.62 220 CYS A O 1
ATOM 1872 N N . LYS A 1 221 ? 24.852 -0.562 -41.693 1.00 95.25 221 LYS A N 1
ATOM 1873 C CA . LYS A 1 221 ? 23.736 -0.248 -42.603 1.00 95.25 221 LYS A CA 1
ATOM 1874 C C . LYS A 1 221 ? 22.442 0.201 -41.926 1.00 95.25 221 LYS A C 1
ATOM 1876 O O . LYS A 1 221 ? 21.406 0.291 -42.578 1.00 95.25 221 LYS A O 1
ATOM 1881 N N . ARG A 1 222 ? 22.484 0.539 -40.636 1.00 91.44 222 ARG A N 1
ATOM 1882 C CA . ARG A 1 222 ? 21.315 1.074 -39.945 1.00 91.44 222 ARG A CA 1
ATOM 1883 C C . ARG A 1 222 ? 21.156 2.571 -40.180 1.00 91.44 222 ARG A C 1
ATOM 1885 O O . ARG A 1 222 ? 22.140 3.315 -40.243 1.00 91.44 222 ARG A O 1
ATOM 1892 N N . LYS A 1 223 ? 19.896 2.996 -40.284 1.00 95.44 223 LYS A N 1
ATOM 1893 C CA . LYS A 1 223 ? 19.499 4.403 -40.311 1.00 95.44 223 LYS A CA 1
ATOM 1894 C C . LYS A 1 223 ? 19.849 5.046 -38.967 1.00 95.44 223 LYS A C 1
ATOM 1896 O O . LYS A 1 223 ? 19.638 4.454 -37.913 1.00 95.44 223 LYS A O 1
ATOM 1901 N N . SER A 1 224 ? 20.457 6.221 -38.996 1.00 95.50 224 SER A N 1
ATOM 1902 C CA . SER A 1 224 ? 20.961 6.919 -37.814 1.00 95.50 224 SER A CA 1
ATOM 1903 C C . SER A 1 224 ? 20.896 8.427 -38.014 1.00 95.50 224 SER A C 1
ATOM 1905 O O . SER A 1 224 ? 20.883 8.909 -39.143 1.00 95.50 224 SER A O 1
ATOM 1907 N N . ILE A 1 225 ? 20.902 9.184 -36.922 1.00 96.75 225 ILE A N 1
ATOM 1908 C CA . ILE A 1 225 ? 20.903 10.649 -36.957 1.00 96.75 225 ILE A CA 1
ATOM 1909 C C . ILE A 1 225 ? 22.288 11.172 -36.565 1.00 96.75 225 ILE A C 1
ATOM 1911 O O . ILE A 1 225 ? 22.874 10.761 -35.562 1.00 96.75 225 ILE A O 1
ATOM 1915 N N . PHE A 1 226 ? 22.836 12.110 -37.330 1.00 97.00 226 PHE A N 1
ATOM 1916 C CA . PHE A 1 226 ? 24.108 12.738 -36.989 1.00 97.00 226 PHE A CA 1
ATOM 1917 C C . PHE A 1 226 ? 23.992 13.632 -35.748 1.00 97.00 226 PHE A C 1
ATOM 1919 O O . PHE A 1 226 ? 23.138 14.517 -35.673 1.00 97.00 226 PHE A O 1
ATOM 1926 N N . LYS A 1 227 ? 24.918 13.479 -34.801 1.00 96.25 227 LYS A N 1
ATOM 1927 C CA . LYS A 1 227 ? 25.028 14.302 -33.591 1.00 96.25 227 LYS A CA 1
ATOM 1928 C C . LYS A 1 227 ? 26.432 14.892 -33.479 1.00 96.25 227 LYS A C 1
ATOM 1930 O O . LYS A 1 227 ? 27.392 14.220 -33.123 1.00 96.25 227 LYS A O 1
ATOM 1935 N N . ALA A 1 228 ? 26.552 16.184 -33.772 1.00 93.88 228 ALA A N 1
ATOM 1936 C CA . ALA A 1 228 ? 27.780 16.928 -33.488 1.00 93.88 228 ALA A CA 1
ATOM 1937 C C . ALA A 1 228 ? 28.065 16.953 -31.974 1.00 93.88 228 ALA A C 1
ATOM 1939 O O . ALA A 1 228 ? 27.239 17.454 -31.208 1.00 93.88 228 ALA A O 1
ATOM 1940 N N . ASN A 1 229 ? 29.242 16.481 -31.556 1.00 89.00 229 ASN A N 1
ATOM 1941 C CA . ASN A 1 229 ? 29.597 16.289 -30.146 1.00 89.00 229 ASN A CA 1
ATOM 1942 C C . ASN A 1 229 ? 29.557 17.602 -29.339 1.00 89.00 229 ASN A C 1
ATOM 1944 O O . ASN A 1 229 ? 29.135 17.616 -28.191 1.00 89.00 229 ASN A O 1
ATOM 1948 N N . GLY A 1 230 ? 29.931 18.724 -29.965 1.00 86.94 230 GLY A N 1
ATOM 1949 C CA . GLY A 1 230 ? 29.871 20.059 -29.354 1.00 86.94 230 GLY A CA 1
ATOM 1950 C C . GLY A 1 230 ? 28.476 20.700 -29.304 1.00 86.94 230 GLY A C 1
ATOM 1951 O O . GLY A 1 230 ? 28.346 21.779 -28.745 1.00 86.94 230 GLY A O 1
ATOM 1952 N N . LYS A 1 231 ? 27.448 20.082 -29.908 1.00 88.94 231 LYS A N 1
ATOM 1953 C CA . LYS A 1 231 ? 26.069 20.617 -29.949 1.00 88.94 231 LYS A CA 1
ATOM 1954 C C . LYS A 1 231 ? 25.032 19.709 -29.292 1.00 88.94 231 LYS A C 1
ATOM 1956 O O . LYS A 1 231 ? 23.985 20.191 -28.891 1.00 88.94 231 LYS A O 1
ATOM 1961 N N . ALA A 1 232 ? 25.279 18.400 -29.250 1.00 86.94 232 ALA A N 1
ATOM 1962 C CA . ALA A 1 232 ? 24.268 17.425 -28.851 1.00 86.94 232 ALA A CA 1
ATOM 1963 C C . ALA A 1 232 ? 23.878 17.508 -27.367 1.00 86.94 232 ALA A C 1
ATOM 1965 O O . ALA A 1 232 ? 22.757 17.137 -27.036 1.00 86.94 232 ALA A O 1
ATOM 1966 N N . GLY A 1 233 ? 24.775 17.994 -26.499 1.00 89.56 233 GLY A N 1
ATOM 1967 C CA . GLY A 1 233 ? 24.552 17.999 -25.053 1.00 89.56 233 GLY A CA 1
ATOM 1968 C C . GLY A 1 233 ? 24.244 16.600 -24.506 1.00 89.56 233 GLY A C 1
ATOM 1969 O O . GLY A 1 233 ? 24.567 15.589 -25.132 1.00 89.56 233 GLY A O 1
ATOM 1970 N N . TYR A 1 234 ? 23.628 16.553 -23.327 1.00 93.38 234 TYR A N 1
ATOM 1971 C CA . TYR A 1 234 ? 22.998 15.345 -22.797 1.00 93.38 234 TYR A CA 1
ATOM 1972 C C . TYR A 1 234 ? 21.583 15.222 -23.364 1.00 93.38 234 TYR A C 1
ATOM 1974 O O . TYR A 1 234 ? 20.839 16.202 -23.376 1.00 93.38 234 TYR A O 1
ATOM 1982 N N . PHE A 1 235 ? 21.195 14.024 -23.792 1.00 94.38 235 PHE A N 1
ATOM 1983 C CA . PHE A 1 235 ? 19.824 13.756 -24.220 1.00 94.38 235 PHE A CA 1
ATOM 1984 C C . PHE A 1 235 ? 19.419 12.312 -23.925 1.00 94.38 235 PHE A C 1
ATOM 1986 O O . PHE A 1 235 ? 20.266 11.428 -23.768 1.00 94.38 235 PHE A O 1
ATOM 1993 N N . VAL A 1 236 ? 18.109 12.090 -23.835 1.00 95.25 236 VAL A N 1
ATOM 1994 C CA . VAL A 1 236 ? 17.508 10.800 -23.491 1.00 95.25 236 VAL A CA 1
ATOM 1995 C C . VAL A 1 236 ? 16.443 10.473 -24.515 1.00 95.25 236 VAL A C 1
ATOM 1997 O O . VAL A 1 236 ? 15.531 11.269 -24.723 1.00 95.25 236 VAL A O 1
ATOM 2000 N N . ASP A 1 237 ? 16.547 9.288 -25.102 1.00 95.06 237 ASP A N 1
ATOM 2001 C CA . ASP A 1 237 ? 15.427 8.689 -25.815 1.00 95.06 237 ASP A CA 1
ATOM 2002 C C . ASP A 1 237 ? 14.688 7.754 -24.870 1.00 95.06 237 ASP A C 1
ATOM 2004 O O . ASP A 1 237 ? 15.314 7.007 -24.111 1.00 95.06 237 ASP A O 1
ATOM 2008 N N . GLN A 1 238 ? 13.363 7.791 -24.930 1.00 93.56 238 GLN A N 1
ATOM 2009 C CA . GLN A 1 238 ? 12.487 6.992 -24.088 1.00 93.56 238 GLN A CA 1
ATOM 2010 C C . GLN A 1 238 ? 11.490 6.218 -24.946 1.00 93.56 238 GLN A C 1
ATOM 2012 O O . GLN A 1 238 ? 11.004 6.721 -25.959 1.00 93.56 238 GLN A O 1
ATOM 2017 N N . ALA A 1 239 ? 11.181 5.000 -24.519 1.00 90.06 239 ALA A N 1
ATOM 2018 C CA . ALA A 1 239 ? 10.136 4.176 -25.099 1.00 90.06 239 ALA A CA 1
ATOM 2019 C C . ALA A 1 239 ? 9.498 3.283 -24.032 1.00 90.06 239 ALA A C 1
ATOM 2021 O O . ALA A 1 239 ? 10.048 3.081 -22.952 1.00 90.06 239 ALA A O 1
ATOM 2022 N N . GLU A 1 240 ? 8.345 2.725 -24.376 1.00 87.12 240 GLU A N 1
ATOM 2023 C CA . GLU A 1 240 ? 7.575 1.823 -23.527 1.00 87.12 240 GLU A CA 1
ATOM 2024 C C . GLU A 1 240 ? 7.610 0.410 -24.104 1.00 87.12 240 GLU A C 1
ATOM 2026 O O . GLU A 1 240 ? 7.555 0.217 -25.322 1.00 87.12 240 GLU A O 1
ATOM 2031 N N . ALA A 1 241 ? 7.657 -0.590 -23.231 1.00 87.81 241 ALA A N 1
ATOM 2032 C CA . ALA A 1 241 ? 7.624 -1.991 -23.615 1.00 87.81 241 ALA A CA 1
ATOM 2033 C C . ALA A 1 241 ? 6.699 -2.798 -22.707 1.00 87.81 241 ALA A C 1
ATOM 2035 O O . ALA A 1 241 ? 6.612 -2.558 -21.505 1.00 87.81 241 ALA A O 1
ATOM 2036 N N . VAL A 1 242 ? 6.048 -3.813 -23.277 1.00 88.06 242 VAL A N 1
ATOM 2037 C CA . VAL A 1 242 ? 5.254 -4.776 -22.507 1.00 88.06 242 VAL A CA 1
ATOM 2038 C C . VAL A 1 242 ? 5.792 -6.173 -22.723 1.00 88.06 242 VAL A C 1
ATOM 2040 O O . VAL A 1 242 ? 5.929 -6.638 -23.854 1.00 88.06 242 VAL A O 1
ATOM 2043 N N . LYS A 1 243 ? 6.071 -6.858 -21.617 1.00 87.81 243 LYS A N 1
ATOM 2044 C CA . LYS A 1 243 ? 6.410 -8.276 -21.615 1.00 87.81 243 LYS A CA 1
ATOM 2045 C C . LYS A 1 243 ? 5.198 -9.075 -21.156 1.00 87.81 243 LYS A C 1
ATOM 2047 O O . LYS A 1 243 ? 4.703 -8.869 -20.049 1.00 87.81 243 LYS A O 1
ATOM 2052 N N . ILE A 1 244 ? 4.746 -9.987 -22.009 1.00 87.31 244 ILE A N 1
ATOM 2053 C CA . ILE A 1 244 ? 3.638 -10.901 -21.725 1.00 87.31 244 ILE A CA 1
ATOM 2054 C C . ILE A 1 244 ? 4.217 -12.181 -21.125 1.00 87.31 244 ILE A C 1
ATOM 2056 O O . ILE A 1 244 ? 5.076 -12.817 -21.738 1.00 87.31 244 ILE A O 1
ATOM 2060 N N . GLU A 1 245 ? 3.769 -12.560 -19.931 1.00 83.50 245 GLU A N 1
ATOM 2061 C CA . GLU A 1 245 ? 4.205 -13.783 -19.257 1.00 83.50 245 GLU A CA 1
ATOM 2062 C C . GLU A 1 245 ? 3.009 -14.597 -18.761 1.00 83.50 245 GLU A C 1
ATOM 2064 O O . GLU A 1 245 ? 2.019 -14.058 -18.265 1.00 83.50 245 GLU A O 1
ATOM 2069 N N . LYS A 1 246 ? 3.113 -15.922 -18.883 1.00 78.69 246 LYS A N 1
ATOM 2070 C CA . LYS A 1 246 ? 2.145 -16.851 -18.299 1.00 78.69 246 LYS A CA 1
ATOM 2071 C C . LYS A 1 246 ? 2.357 -16.911 -16.784 1.00 78.69 246 LYS A C 1
ATOM 2073 O O . LYS A 1 246 ? 3.487 -17.116 -16.336 1.00 78.69 246 LYS A O 1
ATOM 2078 N N . ALA A 1 247 ? 1.286 -16.762 -16.013 1.00 71.94 247 ALA A N 1
ATOM 2079 C CA . ALA A 1 247 ? 1.288 -17.045 -14.581 1.00 71.94 247 ALA A CA 1
ATOM 2080 C C . ALA A 1 247 ? 0.833 -18.484 -14.310 1.00 71.94 247 ALA A C 1
ATOM 2082 O O . ALA A 1 247 ? 0.374 -19.184 -15.212 1.00 71.94 247 ALA A O 1
ATOM 2083 N N . SER A 1 248 ? 0.957 -18.933 -13.056 1.00 69.00 248 SER A N 1
ATOM 2084 C CA . SER A 1 248 ? 0.338 -20.195 -12.625 1.00 69.00 248 SER A CA 1
ATOM 2085 C C . SER A 1 248 ? -1.168 -20.188 -12.875 1.00 69.00 248 SER A C 1
ATOM 2087 O O . SER A 1 248 ? -1.731 -21.227 -13.195 1.00 69.00 248 SER A O 1
ATOM 2089 N N . ASP A 1 249 ? -1.781 -19.009 -12.770 1.00 70.44 249 ASP A N 1
ATOM 2090 C CA . ASP A 1 249 ? -3.191 -18.792 -13.029 1.00 70.44 249 ASP A CA 1
ATOM 2091 C C . ASP A 1 249 ? -3.370 -17.429 -13.721 1.00 70.44 249 ASP A C 1
ATOM 2093 O O . ASP A 1 249 ? -3.114 -16.380 -13.125 1.00 70.44 249 ASP A O 1
ATOM 2097 N N . GLY A 1 250 ? -3.689 -17.446 -15.019 1.00 78.00 250 GLY A N 1
ATOM 2098 C CA . GLY A 1 250 ? -3.837 -16.239 -15.838 1.00 78.00 250 GLY A CA 1
ATOM 2099 C C . GLY A 1 250 ? -2.580 -15.727 -16.567 1.00 78.00 250 GLY A C 1
ATOM 2100 O O . GLY A 1 250 ? -1.605 -16.450 -16.801 1.00 78.00 250 GLY A O 1
ATOM 2101 N N . ILE A 1 251 ? -2.624 -14.452 -16.969 1.00 85.38 251 ILE A N 1
ATOM 2102 C CA . ILE A 1 251 ? -1.580 -13.754 -17.742 1.00 85.38 251 ILE A CA 1
ATOM 2103 C C . ILE A 1 251 ? -1.105 -12.523 -16.968 1.00 85.38 251 ILE A C 1
ATOM 2105 O O . ILE A 1 251 ? -1.913 -11.767 -16.430 1.00 85.38 251 ILE A O 1
ATOM 2109 N N . ILE A 1 252 ? 0.209 -12.293 -16.943 1.00 87.31 252 ILE A N 1
ATOM 2110 C CA . ILE A 1 252 ? 0.819 -11.086 -16.380 1.00 87.31 252 ILE A CA 1
ATOM 2111 C C . ILE A 1 252 ? 1.411 -10.263 -17.521 1.00 87.31 252 ILE A C 1
ATOM 2113 O O . ILE A 1 252 ? 2.279 -10.732 -18.258 1.00 87.31 252 ILE A O 1
ATOM 2117 N N . LEU A 1 253 ? 0.970 -9.014 -17.633 1.00 87.62 253 LEU A N 1
ATOM 2118 C CA . LEU A 1 253 ? 1.605 -7.996 -18.459 1.00 87.62 253 LEU A CA 1
ATOM 2119 C C . LEU A 1 253 ? 2.519 -7.156 -17.582 1.00 87.62 253 LEU A C 1
ATOM 2121 O O . LEU A 1 253 ? 2.071 -6.547 -16.611 1.00 87.62 253 LEU A O 1
ATOM 2125 N N . ARG A 1 254 ? 3.802 -7.123 -17.920 1.00 90.31 254 ARG A N 1
ATOM 2126 C CA . ARG A 1 254 ? 4.807 -6.315 -17.228 1.00 90.31 254 ARG A CA 1
ATOM 2127 C C . ARG A 1 254 ? 5.140 -5.117 -18.091 1.00 90.31 254 ARG A C 1
ATOM 2129 O O . ARG A 1 254 ? 5.599 -5.299 -19.219 1.00 90.31 254 ARG A O 1
ATOM 2136 N N . HIS A 1 255 ? 4.888 -3.929 -17.568 1.00 88.88 255 HIS A N 1
ATOM 2137 C CA . HIS A 1 255 ? 5.093 -2.676 -18.277 1.00 88.88 255 HIS A CA 1
ATOM 2138 C C . HIS A 1 255 ? 6.439 -2.082 -17.888 1.00 88.88 255 HIS A C 1
ATOM 2140 O O . HIS A 1 255 ? 6.750 -1.982 -16.701 1.00 88.88 255 HIS A O 1
ATOM 2146 N N . PHE A 1 256 ? 7.225 -1.723 -18.897 1.00 90.75 256 PHE A N 1
ATOM 2147 C CA . PHE A 1 256 ? 8.561 -1.183 -18.735 1.00 90.75 256 PHE A CA 1
ATOM 2148 C C . PHE A 1 256 ? 8.690 0.167 -19.420 1.00 90.75 256 PHE A C 1
ATOM 2150 O O . PHE A 1 256 ? 8.510 0.252 -20.635 1.00 90.75 256 PHE A O 1
ATOM 2157 N N . GLU A 1 257 ? 9.136 1.159 -18.662 1.00 91.88 257 GLU A N 1
ATOM 2158 C CA . GLU A 1 257 ? 9.754 2.355 -19.208 1.00 91.88 257 GLU A CA 1
ATOM 2159 C C . GLU A 1 257 ? 11.221 2.039 -19.523 1.00 91.88 257 GLU A C 1
ATOM 2161 O O . GLU A 1 257 ? 11.951 1.476 -18.700 1.00 91.88 257 GLU A O 1
ATOM 2166 N N . VAL A 1 258 ? 11.670 2.393 -20.724 1.00 94.19 258 VAL A N 1
ATOM 2167 C CA . VAL A 1 258 ? 13.035 2.157 -21.200 1.00 94.19 258 VAL A CA 1
ATOM 2168 C C . VAL A 1 258 ? 13.639 3.477 -21.629 1.00 94.19 258 VAL A C 1
ATOM 2170 O O . VAL A 1 258 ? 13.039 4.220 -22.403 1.00 94.19 258 VAL A O 1
ATOM 2173 N N . ARG A 1 259 ? 14.854 3.759 -21.162 1.00 95.81 259 ARG A N 1
ATOM 2174 C CA . ARG A 1 259 ? 15.583 4.983 -21.478 1.00 95.81 259 ARG A CA 1
ATOM 2175 C C . ARG A 1 259 ? 16.979 4.669 -21.986 1.00 95.81 259 ARG A C 1
ATOM 2177 O O . ARG A 1 259 ? 17.675 3.799 -21.461 1.00 95.81 259 ARG A O 1
ATOM 2184 N N . LYS A 1 260 ? 17.411 5.421 -22.992 1.00 95.62 260 LYS A N 1
ATOM 2185 C CA . LYS A 1 260 ? 18.783 5.404 -23.497 1.00 95.62 260 LYS A CA 1
ATOM 2186 C C . LYS A 1 260 ? 19.349 6.810 -23.440 1.00 95.62 260 LYS A C 1
ATOM 2188 O O . LYS A 1 260 ? 18.940 7.692 -24.193 1.00 95.62 260 LYS A O 1
ATOM 2193 N N . SER A 1 261 ? 20.273 7.001 -22.507 1.00 95.25 261 SER A N 1
ATOM 2194 C CA . SER A 1 261 ? 20.844 8.300 -22.171 1.00 95.25 261 SER A CA 1
ATOM 2195 C C . SER A 1 261 ? 22.218 8.453 -22.798 1.00 95.25 261 SER A C 1
ATOM 2197 O O . SER A 1 261 ? 23.118 7.657 -22.531 1.00 95.25 261 SER A O 1
ATOM 2199 N N . TYR A 1 262 ? 22.400 9.494 -23.601 1.00 93.94 262 TYR A N 1
ATOM 2200 C CA . TYR A 1 262 ? 23.670 9.811 -24.244 1.00 93.94 262 TYR A CA 1
ATOM 2201 C C . TYR A 1 262 ? 24.370 10.925 -23.476 1.00 93.94 262 TYR A C 1
ATOM 2203 O O . TYR A 1 262 ? 23.800 11.991 -23.241 1.00 93.94 262 TYR A O 1
ATOM 2211 N N . ALA A 1 263 ? 25.617 10.673 -23.079 1.00 88.06 263 ALA A N 1
ATOM 2212 C CA . ALA A 1 263 ? 26.406 11.646 -22.340 1.00 88.06 263 ALA A CA 1
ATOM 2213 C C . ALA A 1 263 ? 26.811 12.825 -23.234 1.00 88.06 263 ALA A C 1
ATOM 2215 O O . ALA A 1 263 ? 27.190 12.641 -24.397 1.00 88.06 263 ALA A O 1
ATOM 2216 N N . ALA A 1 264 ? 26.819 14.028 -22.656 1.00 85.06 264 ALA A N 1
ATOM 2217 C CA . ALA A 1 264 ? 27.436 15.181 -23.293 1.00 85.06 264 ALA A CA 1
ATOM 2218 C C . ALA A 1 264 ? 28.906 14.871 -23.594 1.00 85.06 264 ALA A C 1
ATOM 2220 O O . ALA A 1 264 ? 29.618 14.306 -22.765 1.00 85.06 264 ALA A O 1
ATOM 2221 N N . HIS A 1 265 ? 29.347 15.207 -24.802 1.00 81.50 265 HIS A N 1
ATOM 2222 C CA . HIS A 1 265 ? 30.701 14.934 -25.281 1.00 81.50 265 HIS A CA 1
ATOM 2223 C C . HIS A 1 265 ? 31.107 13.444 -25.327 1.00 81.50 265 HIS A C 1
ATOM 2225 O O . HIS A 1 265 ? 32.267 13.135 -25.596 1.00 81.50 265 HIS A O 1
ATOM 2231 N N . GLY A 1 266 ? 30.166 12.511 -25.124 1.00 76.62 266 GLY A N 1
ATOM 2232 C CA . GLY A 1 266 ? 30.438 11.087 -24.923 1.00 76.62 266 GLY A CA 1
ATOM 2233 C C . GLY A 1 266 ? 30.746 10.265 -26.177 1.00 76.62 266 GLY A C 1
ATOM 2234 O O . GLY A 1 266 ? 30.888 9.052 -26.051 1.00 76.62 266 GLY A O 1
ATOM 2235 N N . MET A 1 267 ? 30.820 10.869 -27.372 1.00 82.44 267 MET A N 1
ATOM 2236 C CA . MET A 1 267 ? 31.159 10.181 -28.637 1.00 82.44 267 MET A CA 1
ATOM 2237 C C . MET A 1 267 ? 30.350 8.887 -28.879 1.00 82.44 267 MET A C 1
ATOM 2239 O O . MET A 1 267 ? 30.879 7.857 -29.283 1.00 82.44 267 MET A O 1
ATOM 2243 N N . GLY A 1 268 ? 29.045 8.901 -28.592 1.00 78.88 268 GLY A N 1
ATOM 2244 C CA . GLY A 1 268 ? 28.178 7.730 -28.791 1.00 78.88 268 GLY A CA 1
ATOM 2245 C C . GLY A 1 268 ? 28.192 6.687 -27.677 1.00 78.88 268 GLY A C 1
ATOM 2246 O O . GLY A 1 268 ? 27.533 5.647 -27.811 1.00 78.88 268 GLY A O 1
ATOM 2247 N N . LYS A 1 269 ? 28.863 6.972 -26.556 1.00 87.00 269 LYS A N 1
ATOM 2248 C CA . LYS A 1 269 ? 28.621 6.278 -25.288 1.00 87.00 269 LYS A CA 1
ATOM 2249 C C . LYS A 1 269 ? 27.220 6.617 -24.775 1.00 87.00 269 LYS A C 1
ATOM 2251 O O . LYS A 1 269 ? 26.813 7.779 -24.765 1.00 87.00 269 LYS A O 1
ATOM 2256 N N . TYR A 1 270 ? 26.505 5.589 -24.339 1.00 92.62 270 TYR A N 1
ATOM 2257 C CA . TYR A 1 270 ? 25.208 5.719 -23.689 1.00 92.62 270 TYR A CA 1
ATOM 2258 C C . TYR A 1 270 ? 25.093 4.744 -22.530 1.00 92.62 270 TYR A C 1
ATOM 2260 O O . TYR A 1 270 ? 25.802 3.737 -22.477 1.00 92.62 270 TYR A O 1
ATOM 2268 N N . THR A 1 271 ? 24.146 5.028 -21.648 1.00 94.62 271 THR A N 1
ATOM 2269 C CA . THR A 1 271 ? 23.624 4.076 -20.675 1.00 94.62 271 THR A CA 1
ATOM 2270 C C . THR A 1 271 ? 22.217 3.664 -21.089 1.00 94.62 271 THR A C 1
ATOM 2272 O O . THR A 1 271 ? 21.429 4.483 -21.561 1.00 94.62 271 THR A O 1
ATOM 2275 N N . LEU A 1 272 ? 21.922 2.372 -20.959 1.00 94.81 272 LEU A N 1
ATOM 2276 C CA . LEU A 1 272 ? 20.573 1.838 -21.093 1.00 94.81 272 LEU A CA 1
ATOM 2277 C C . LEU A 1 272 ? 20.026 1.627 -19.684 1.00 94.81 272 LEU A C 1
ATOM 2279 O O . LEU A 1 272 ? 20.669 0.965 -18.870 1.00 94.81 272 LEU A O 1
ATOM 2283 N N . SER A 1 273 ? 18.850 2.168 -19.401 1.00 95.44 273 SER A N 1
ATOM 2284 C CA . SER A 1 273 ? 18.111 1.876 -18.179 1.00 95.44 273 SER A CA 1
ATOM 2285 C C . SER A 1 273 ? 16.690 1.457 -18.515 1.00 95.44 273 SER A C 1
ATOM 2287 O O . SER A 1 273 ? 16.133 1.813 -19.553 1.00 95.44 273 SER A O 1
ATOM 2289 N N . HIS A 1 274 ? 16.115 0.645 -17.642 1.00 94.12 274 HIS A N 1
ATOM 2290 C CA . HIS A 1 274 ? 14.727 0.238 -17.733 1.00 94.12 274 HIS A CA 1
ATOM 2291 C C . HIS A 1 274 ? 14.157 0.103 -16.325 1.00 94.12 274 HIS A C 1
ATOM 2293 O O . HIS A 1 274 ? 14.871 -0.275 -15.393 1.00 94.12 274 HIS A O 1
ATOM 2299 N N . GLN A 1 275 ? 12.876 0.408 -16.179 1.00 91.44 275 GLN A N 1
ATOM 2300 C CA . GLN A 1 275 ? 12.144 0.279 -14.930 1.00 91.44 275 GLN A CA 1
ATOM 2301 C C . GLN A 1 275 ? 10.831 -0.439 -15.205 1.00 91.44 275 GLN A C 1
ATOM 2303 O O . GLN A 1 275 ? 10.148 -0.129 -16.170 1.00 91.44 275 GLN A O 1
ATOM 2308 N N . GLU A 1 276 ? 10.489 -1.418 -14.369 1.00 91.44 276 GLU A N 1
ATOM 2309 C CA . GLU A 1 276 ? 9.166 -2.036 -14.410 1.00 91.44 276 GLU A CA 1
ATOM 2310 C C . GLU A 1 276 ? 8.189 -1.182 -13.594 1.00 91.44 276 GLU A C 1
ATOM 2312 O O . GLU A 1 276 ? 8.242 -1.198 -12.365 1.00 91.44 276 GLU A O 1
ATOM 2317 N N . ASP A 1 277 ? 7.308 -0.440 -14.261 1.00 86.38 277 ASP A N 1
ATOM 2318 C CA . ASP A 1 277 ? 6.432 0.533 -13.596 1.00 86.38 277 ASP A CA 1
ATOM 2319 C C . ASP A 1 277 ? 5.213 -0.112 -12.955 1.00 86.38 277 ASP A C 1
ATOM 2321 O O . ASP A 1 277 ? 4.784 0.276 -11.867 1.00 86.38 277 ASP A O 1
ATOM 2325 N N . TYR A 1 278 ? 4.623 -1.098 -13.629 1.00 87.81 278 TYR A N 1
ATOM 2326 C CA . TYR A 1 278 ? 3.485 -1.833 -13.101 1.00 87.81 278 TYR A CA 1
ATOM 2327 C C . TYR A 1 278 ? 3.298 -3.193 -13.775 1.00 87.81 278 TYR A C 1
ATOM 2329 O O . TYR A 1 278 ? 3.809 -3.478 -14.861 1.00 87.81 278 TYR A O 1
ATOM 2337 N N . ARG A 1 279 ? 2.519 -4.037 -13.101 1.00 89.44 279 ARG A N 1
ATOM 2338 C CA . ARG A 1 279 ? 2.044 -5.333 -13.574 1.00 89.44 279 ARG A CA 1
ATOM 2339 C C . ARG A 1 279 ? 0.534 -5.309 -13.671 1.00 89.44 279 ARG A C 1
ATOM 2341 O O . ARG A 1 279 ? -0.129 -4.961 -12.697 1.00 89.44 279 ARG A O 1
ATOM 2348 N N . ALA A 1 280 ? 0.003 -5.722 -14.810 1.00 86.25 280 ALA A N 1
ATOM 2349 C CA . ALA A 1 280 ? -1.414 -5.995 -14.978 1.00 86.25 280 ALA A CA 1
ATOM 2350 C C . ALA A 1 280 ? -1.625 -7.514 -14.975 1.00 86.25 280 ALA A C 1
ATOM 2352 O O . ALA A 1 280 ? -0.949 -8.238 -15.707 1.00 86.25 280 ALA A O 1
ATOM 2353 N N . VAL A 1 281 ? -2.518 -8.000 -14.119 1.00 86.94 281 VAL A N 1
ATOM 2354 C CA . VAL A 1 281 ? -2.796 -9.426 -13.931 1.00 86.94 281 VAL A CA 1
ATOM 2355 C C . VAL A 1 281 ? -4.209 -9.711 -14.411 1.00 86.94 281 VAL A C 1
ATOM 2357 O O . VAL A 1 281 ? -5.175 -9.131 -13.911 1.00 86.94 281 VAL A O 1
ATOM 2360 N N . PHE A 1 282 ? -4.300 -10.605 -15.389 1.00 83.12 282 PHE A N 1
ATOM 2361 C CA . PHE A 1 282 ? -5.541 -11.093 -15.968 1.00 83.12 282 PHE A CA 1
ATOM 2362 C C . PHE A 1 282 ? -5.818 -12.475 -15.410 1.00 83.12 282 PHE A C 1
ATOM 2364 O O . PHE A 1 282 ? -5.151 -13.440 -15.780 1.00 83.12 282 PHE A O 1
ATOM 2371 N N . HIS A 1 283 ? -6.791 -12.545 -14.513 1.00 77.94 283 HIS A N 1
ATOM 2372 C CA . HIS A 1 283 ? -7.320 -13.791 -13.975 1.00 77.94 283 HIS A CA 1
ATOM 2373 C C . HIS A 1 283 ? -8.855 -13.748 -14.063 1.00 77.94 283 HIS A C 1
ATOM 2375 O O . HIS A 1 283 ? -9.361 -13.359 -15.108 1.00 77.94 283 HIS A O 1
ATOM 2381 N N . GLU A 1 284 ? -9.610 -14.049 -13.001 1.00 73.12 284 GLU A N 1
ATOM 2382 C CA . GLU A 1 284 ? -11.067 -13.791 -12.972 1.00 73.12 284 GLU A CA 1
ATOM 2383 C C . GLU A 1 284 ? -11.408 -12.293 -13.004 1.00 73.12 284 GLU A C 1
ATOM 2385 O O . GLU A 1 284 ? -12.460 -11.872 -13.481 1.00 73.12 284 GLU A O 1
ATOM 2390 N N . LYS A 1 285 ? -10.520 -11.472 -12.436 1.00 73.69 285 LYS A N 1
ATOM 2391 C CA . LYS A 1 285 ? -10.642 -10.016 -12.389 1.00 73.69 285 LYS A CA 1
ATOM 2392 C C . LYS A 1 285 ? -9.352 -9.386 -12.861 1.00 73.69 285 LYS A C 1
ATOM 2394 O O . LYS A 1 285 ? -8.267 -9.930 -12.660 1.00 73.69 285 LYS A O 1
ATOM 2399 N N . PHE A 1 286 ? -9.490 -8.198 -13.422 1.00 78.00 286 PHE A N 1
ATOM 2400 C CA . PHE A 1 286 ? -8.364 -7.396 -13.843 1.00 78.00 286 PHE A CA 1
ATOM 2401 C C . PHE A 1 286 ? -7.801 -6.606 -12.660 1.00 78.00 286 PHE A C 1
ATOM 2403 O O . PHE A 1 286 ? -8.527 -5.844 -12.017 1.00 78.00 286 PHE A O 1
ATOM 2410 N N . ARG A 1 287 ? -6.522 -6.824 -12.335 1.00 84.25 287 ARG A N 1
ATOM 2411 C CA . ARG A 1 287 ? -5.851 -6.177 -11.198 1.00 84.25 287 ARG A CA 1
ATOM 2412 C C . ARG A 1 287 ? -4.516 -5.589 -11.604 1.00 84.25 287 ARG A C 1
ATOM 2414 O O . ARG A 1 287 ? -3.804 -6.151 -12.434 1.00 84.25 287 ARG A O 1
ATOM 2421 N N . PHE A 1 288 ? -4.150 -4.492 -10.957 1.00 86.88 288 PHE A N 1
ATOM 2422 C CA . PHE A 1 288 ? -2.911 -3.784 -11.228 1.00 86.88 288 PHE A CA 1
ATOM 2423 C C . PHE A 1 288 ? -2.048 -3.689 -9.989 1.00 86.88 288 PHE A C 1
ATOM 2425 O O . PHE A 1 288 ? -2.538 -3.427 -8.891 1.00 86.88 288 PHE A O 1
ATOM 2432 N N . TYR A 1 289 ? -0.747 -3.841 -10.188 1.00 89.62 289 TYR A N 1
ATOM 2433 C CA . TYR A 1 289 ? 0.240 -3.800 -9.129 1.00 89.62 289 TYR A CA 1
ATOM 2434 C C . TYR A 1 289 ? 1.384 -2.884 -9.519 1.00 89.62 289 TYR A C 1
ATOM 2436 O O . TYR A 1 289 ? 1.850 -2.934 -10.648 1.00 89.62 289 TYR A O 1
ATOM 2444 N N . TYR A 1 290 ? 1.872 -2.086 -8.581 1.00 89.62 290 TYR A N 1
ATOM 2445 C CA . TYR A 1 290 ? 2.992 -1.173 -8.799 1.00 89.62 290 TYR A CA 1
ATOM 2446 C C . TYR A 1 290 ? 4.027 -1.341 -7.683 1.00 89.62 290 TYR A C 1
ATOM 2448 O O . TYR A 1 290 ? 3.660 -1.723 -6.560 1.00 89.62 290 TYR A O 1
ATOM 2456 N N . PRO A 1 291 ? 5.317 -1.114 -7.971 1.00 90.19 291 PRO A N 1
ATOM 2457 C CA . PRO A 1 291 ? 6.359 -1.212 -6.971 1.00 90.19 291 PRO A CA 1
ATOM 2458 C C . PRO A 1 291 ? 6.301 0.007 -6.045 1.00 90.19 291 PRO A C 1
ATOM 2460 O O . PRO A 1 291 ? 6.214 1.153 -6.480 1.00 90.19 291 PRO A O 1
ATOM 2463 N N . VAL A 1 292 ? 6.366 -0.238 -4.739 1.00 89.31 292 VAL A N 1
ATOM 2464 C CA . VAL A 1 292 ? 6.422 0.800 -3.705 1.00 89.31 292 VAL A CA 1
ATOM 2465 C C . VAL A 1 292 ? 7.471 0.416 -2.681 1.00 89.31 292 VAL A C 1
ATOM 2467 O O . VAL A 1 292 ? 7.491 -0.722 -2.210 1.00 89.31 292 VAL A O 1
ATOM 2470 N N . TYR A 1 293 ? 8.316 1.366 -2.288 1.00 89.44 293 TYR A N 1
ATOM 2471 C CA . TYR A 1 293 ? 9.221 1.149 -1.169 1.00 89.44 293 TYR A CA 1
ATOM 2472 C C . TYR A 1 293 ? 8.424 1.018 0.134 1.00 89.44 293 TYR A C 1
ATOM 2474 O O . TYR A 1 293 ? 7.621 1.884 0.487 1.00 89.44 293 TYR A O 1
ATOM 2482 N N . SER A 1 294 ? 8.609 -0.090 0.848 1.00 85.00 294 SER A N 1
ATOM 2483 C CA . SER A 1 294 ? 7.933 -0.341 2.117 1.00 85.00 294 SER A CA 1
ATOM 2484 C C . SER A 1 294 ? 8.908 -0.183 3.271 1.00 85.00 294 SER A C 1
ATOM 2486 O O . SER A 1 294 ? 9.755 -1.049 3.487 1.00 85.00 294 SER A O 1
ATOM 2488 N N . CYS A 1 295 ? 8.730 0.869 4.073 1.00 85.06 295 CYS A N 1
ATOM 2489 C CA . CYS A 1 295 ? 9.521 1.095 5.288 1.00 85.06 295 CYS A CA 1
ATOM 2490 C C . CYS A 1 295 ? 9.369 -0.039 6.316 1.00 85.06 295 CYS A C 1
ATOM 2492 O O . CYS A 1 295 ? 10.240 -0.238 7.147 1.00 85.06 295 CYS A O 1
ATOM 2494 N N . LEU A 1 296 ? 8.284 -0.823 6.250 1.00 79.94 296 LEU A N 1
ATOM 2495 C CA . LEU A 1 296 ? 8.070 -1.957 7.157 1.00 79.94 296 LEU A CA 1
ATOM 2496 C C . LEU A 1 296 ? 9.037 -3.118 6.901 1.00 79.94 296 LEU A C 1
ATOM 2498 O O . LEU A 1 296 ? 9.365 -3.853 7.824 1.00 79.94 296 LEU A O 1
ATOM 2502 N N . VAL A 1 297 ? 9.453 -3.317 5.649 1.00 83.25 297 VAL A N 1
ATOM 2503 C CA . VAL A 1 297 ? 10.306 -4.448 5.237 1.00 83.25 297 VAL A CA 1
ATOM 2504 C C . VAL A 1 297 ? 11.602 -3.997 4.562 1.00 83.25 297 VAL A C 1
ATOM 2506 O O . VAL A 1 297 ? 12.348 -4.842 4.082 1.00 83.25 297 VAL A O 1
ATOM 2509 N N . HIS A 1 298 ? 11.859 -2.685 4.520 1.00 86.62 298 HIS A N 1
ATOM 2510 C CA . HIS A 1 298 ? 13.058 -2.055 3.955 1.00 86.62 298 HIS A CA 1
ATOM 2511 C C . HIS A 1 298 ? 13.408 -2.546 2.538 1.00 86.62 298 HIS A C 1
ATOM 2513 O O . HIS A 1 298 ? 14.568 -2.757 2.195 1.00 86.62 298 HIS A O 1
ATOM 2519 N N . LYS A 1 299 ? 12.383 -2.754 1.703 1.00 89.44 299 LYS A N 1
ATOM 2520 C CA . LYS A 1 299 ? 12.523 -3.170 0.300 1.00 89.44 299 LYS A CA 1
ATOM 2521 C C . LYS A 1 299 ? 11.345 -2.683 -0.543 1.00 89.44 299 LYS A C 1
ATOM 2523 O O . LYS A 1 299 ? 10.277 -2.365 -0.008 1.00 89.44 299 LYS A O 1
ATOM 2528 N N . TYR A 1 300 ? 11.522 -2.674 -1.864 1.00 89.12 300 TYR A N 1
ATOM 2529 C CA . TYR A 1 300 ? 10.409 -2.514 -2.799 1.00 89.12 300 TYR A CA 1
ATOM 2530 C C . TYR A 1 300 ? 9.493 -3.740 -2.743 1.00 89.12 300 TYR A C 1
ATOM 2532 O O . TYR A 1 300 ? 9.950 -4.882 -2.794 1.00 89.12 300 TYR A O 1
ATOM 2540 N N . VAL A 1 301 ? 8.193 -3.489 -2.621 1.00 90.31 301 VAL A N 1
ATOM 2541 C CA . VAL A 1 301 ? 7.134 -4.502 -2.655 1.00 90.31 301 VAL A CA 1
ATOM 2542 C C . VAL A 1 301 ? 6.098 -4.120 -3.698 1.00 90.31 301 VAL A C 1
ATOM 2544 O O . VAL A 1 301 ? 5.904 -2.942 -3.993 1.00 90.31 301 VAL A O 1
ATOM 2547 N N . TRP A 1 302 ? 5.393 -5.114 -4.220 1.00 91.25 302 TRP A N 1
ATOM 2548 C CA . TRP A 1 302 ? 4.248 -4.884 -5.088 1.00 91.25 302 TRP A CA 1
ATOM 2549 C C . TRP A 1 302 ? 3.017 -4.553 -4.247 1.00 91.25 302 TRP A C 1
ATOM 2551 O O . TRP A 1 302 ? 2.704 -5.265 -3.291 1.00 91.25 302 TRP A O 1
ATOM 2561 N N . LYS A 1 303 ? 2.312 -3.479 -4.599 1.00 89.19 303 LYS A N 1
ATOM 2562 C CA . LYS A 1 303 ? 1.019 -3.129 -4.002 1.00 89.19 303 LYS A CA 1
ATOM 2563 C C . LYS A 1 303 ? -0.057 -3.096 -5.064 1.00 89.19 303 LYS A C 1
ATOM 2565 O O . LYS A 1 303 ? 0.182 -2.591 -6.155 1.00 89.19 303 LYS A O 1
ATOM 2570 N N . GLU A 1 304 ? -1.233 -3.610 -4.723 1.00 88.19 304 GLU A N 1
ATOM 2571 C CA . GLU A 1 304 ? -2.412 -3.489 -5.574 1.00 88.19 304 GLU A CA 1
ATOM 2572 C C . GLU A 1 304 ? -2.843 -2.019 -5.648 1.00 88.19 304 GLU A C 1
ATOM 2574 O O . GLU A 1 304 ? -2.929 -1.335 -4.623 1.00 88.19 304 GLU A O 1
ATOM 2579 N N . LYS A 1 305 ? -3.086 -1.527 -6.862 1.00 78.56 305 LYS A N 1
ATOM 2580 C CA . LYS A 1 305 ? -3.632 -0.198 -7.125 1.00 78.56 305 LYS A CA 1
ATOM 2581 C C . LYS A 1 305 ? -5.039 -0.359 -7.668 1.00 78.56 305 LYS A C 1
ATOM 2583 O O . LYS A 1 305 ? -5.236 -1.039 -8.672 1.00 78.56 305 LYS A O 1
ATOM 2588 N N . TYR A 1 306 ? -5.998 0.316 -7.041 1.00 69.19 306 TYR A N 1
ATOM 2589 C CA . TYR A 1 306 ? -7.286 0.534 -7.681 1.00 69.19 306 TYR A CA 1
ATOM 2590 C C . TYR A 1 306 ? -7.072 1.552 -8.798 1.00 69.19 306 TYR A C 1
ATOM 2592 O O . TYR A 1 306 ? -6.655 2.682 -8.533 1.00 69.19 306 TYR A O 1
ATOM 2600 N N . ILE A 1 307 ? -7.260 1.129 -10.044 1.00 61.06 307 ILE A N 1
ATOM 2601 C CA . ILE A 1 307 ? -7.144 2.034 -11.181 1.00 61.06 307 ILE A CA 1
ATOM 2602 C C . ILE A 1 307 ? -8.508 2.655 -11.413 1.00 61.06 307 ILE A C 1
ATOM 2604 O O . ILE A 1 307 ? -9.466 1.964 -11.746 1.00 61.06 307 ILE A O 1
ATOM 2608 N N . ASP A 1 308 ? -8.576 3.965 -11.204 1.00 54.41 308 ASP A N 1
ATOM 2609 C CA . ASP A 1 308 ? -9.666 4.773 -11.721 1.00 54.41 308 ASP A CA 1
ATOM 2610 C C . ASP A 1 308 ? -9.583 4.740 -13.263 1.00 54.41 308 ASP A C 1
ATOM 2612 O O . ASP A 1 308 ? -8.529 5.084 -13.811 1.00 54.41 308 ASP A O 1
ATOM 2616 N N . PRO A 1 309 ? -10.642 4.299 -13.969 1.00 49.25 309 PRO A N 1
ATOM 2617 C CA . PRO A 1 309 ? -10.662 4.223 -15.430 1.00 49.25 309 PRO A CA 1
ATOM 2618 C C . PRO A 1 309 ? -10.440 5.580 -16.122 1.00 49.25 309 PRO A C 1
ATOM 2620 O O . PRO A 1 309 ? -10.098 5.603 -17.303 1.00 49.25 309 PRO A O 1
ATOM 2623 N N . TYR A 1 310 ? -10.581 6.697 -15.402 1.00 46.91 310 TYR A N 1
ATOM 2624 C CA . TYR A 1 310 ? -10.315 8.052 -15.888 1.00 46.91 310 TYR A CA 1
ATOM 2625 C C . TYR A 1 310 ? -8.933 8.586 -15.496 1.00 46.91 310 TYR A C 1
ATOM 2627 O O . TYR A 1 310 ? -8.553 9.684 -15.914 1.00 46.91 310 TYR A O 1
ATOM 2635 N N . PHE A 1 311 ? -8.145 7.829 -14.724 1.00 46.47 311 PHE A N 1
ATOM 2636 C CA . PHE A 1 311 ? -6.776 8.216 -14.416 1.00 46.47 311 PHE A CA 1
ATOM 2637 C C . PHE A 1 311 ? -5.904 7.959 -15.640 1.00 46.47 311 PHE A C 1
ATOM 2639 O O . PHE A 1 311 ? -5.407 6.857 -15.874 1.00 46.47 311 PHE A O 1
ATOM 2646 N N . TYR A 1 312 ? -5.740 9.014 -16.433 1.00 45.94 312 TYR A N 1
ATOM 2647 C CA . TYR A 1 312 ? -4.845 9.071 -17.574 1.00 45.94 312 TYR A CA 1
ATOM 2648 C C . TYR A 1 312 ? -3.466 8.530 -17.184 1.00 45.94 312 TYR A C 1
ATOM 2650 O O . TYR A 1 312 ? -2.656 9.219 -16.559 1.00 45.94 312 TYR A O 1
ATOM 2658 N N . TYR A 1 313 ? -3.139 7.328 -17.655 1.00 51.66 313 TYR A N 1
ATOM 2659 C CA . TYR A 1 313 ? -1.768 7.028 -18.027 1.00 51.66 313 TYR A CA 1
ATOM 2660 C C . TYR A 1 313 ? -1.430 7.956 -19.191 1.00 51.66 313 TYR A C 1
ATOM 2662 O O . TYR A 1 313 ? -1.484 7.561 -20.351 1.00 51.66 313 TYR A O 1
ATOM 2670 N N . LYS A 1 314 ? -1.102 9.214 -18.879 1.00 42.81 314 LYS A N 1
ATOM 2671 C CA . LYS A 1 314 ? -0.756 10.254 -19.857 1.00 42.81 314 LYS A CA 1
ATOM 2672 C C . LYS A 1 314 ? 0.408 9.822 -20.773 1.00 42.81 314 LYS A C 1
ATOM 2674 O O . LYS A 1 314 ? 0.640 10.472 -21.783 1.00 42.81 314 LYS A O 1
ATOM 2679 N N . TYR A 1 315 ? 1.078 8.702 -20.458 1.00 45.22 315 TYR A N 1
ATOM 2680 C CA . TYR A 1 315 ? 2.192 8.137 -21.217 1.00 45.22 315 TYR A CA 1
ATOM 2681 C C . TYR A 1 315 ? 2.170 6.605 -21.437 1.00 45.22 315 TYR A C 1
ATOM 2683 O O . TYR A 1 315 ? 3.026 6.116 -22.163 1.00 45.22 315 TYR A O 1
ATOM 2691 N N . HIS A 1 316 ? 1.192 5.833 -20.930 1.00 49.16 316 HIS A N 1
ATOM 2692 C CA . HIS A 1 316 ? 1.180 4.362 -21.106 1.00 49.16 316 HIS A CA 1
ATOM 2693 C C . HIS A 1 316 ? -0.061 3.878 -21.876 1.00 49.16 316 HIS A C 1
ATOM 2695 O O . HIS A 1 316 ? -1.048 3.420 -21.312 1.00 49.16 316 HIS A O 1
ATOM 2701 N N . MET A 1 317 ? 0.068 3.968 -23.203 1.00 49.53 317 MET A N 1
ATOM 2702 C CA . MET A 1 317 ? -0.664 3.257 -24.259 1.00 49.53 317 MET A CA 1
ATOM 2703 C C . MET A 1 317 ? -2.201 3.369 -24.336 1.00 49.53 317 MET A C 1
ATOM 2705 O O . MET A 1 317 ? -2.949 2.637 -23.691 1.00 49.53 317 MET A O 1
ATOM 2709 N N . ASN A 1 318 ? -2.647 4.068 -25.389 1.00 44.19 318 ASN A N 1
ATOM 2710 C CA . ASN A 1 318 ? -3.942 3.863 -26.064 1.00 44.19 318 ASN A CA 1
ATOM 2711 C C . ASN A 1 318 ? -4.234 2.377 -26.404 1.00 44.19 318 ASN A C 1
ATOM 2713 O O . ASN A 1 318 ? -5.389 1.996 -26.583 1.00 44.19 318 ASN A O 1
ATOM 2717 N N . TYR A 1 319 ? -3.204 1.523 -26.484 1.00 44.72 319 TYR A N 1
ATOM 2718 C CA . TYR A 1 319 ? -3.328 0.082 -26.736 1.00 44.72 319 TYR A CA 1
ATOM 2719 C C . TYR A 1 319 ? -3.946 -0.696 -25.569 1.00 44.72 319 TYR A C 1
ATOM 2721 O O . TYR A 1 319 ? -4.781 -1.564 -25.803 1.00 44.72 319 TYR A O 1
ATOM 2729 N N . THR A 1 320 ? -3.599 -0.375 -24.319 1.00 47.28 320 THR A N 1
ATOM 2730 C CA . THR A 1 320 ? -4.174 -1.054 -23.146 1.00 47.28 320 THR A CA 1
ATOM 2731 C C . THR A 1 320 ? -5.647 -0.680 -22.970 1.00 47.28 320 THR A C 1
ATOM 2733 O O . THR A 1 320 ? -6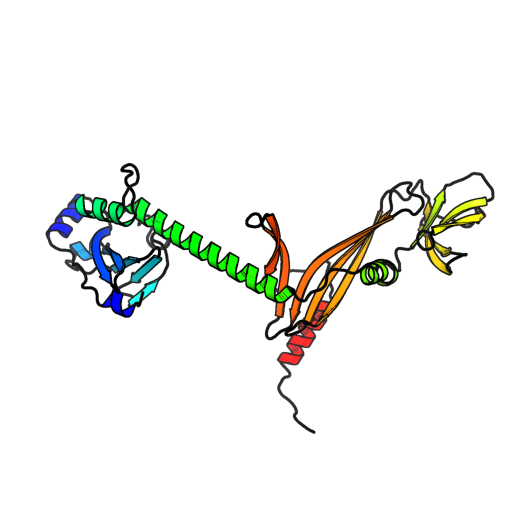.445 -1.521 -22.575 1.00 47.28 320 THR A O 1
ATOM 2736 N N . ILE A 1 321 ? -6.024 0.553 -23.338 1.00 47.84 321 ILE A N 1
ATOM 2737 C CA . ILE A 1 321 ? -7.420 1.015 -23.362 1.00 47.84 321 ILE A CA 1
ATOM 2738 C C . ILE A 1 321 ? -8.212 0.294 -24.453 1.00 47.84 321 ILE A C 1
ATOM 2740 O O . ILE A 1 321 ? -9.300 -0.184 -24.160 1.00 47.84 321 ILE A O 1
ATOM 2744 N N . LYS A 1 322 ? -7.668 0.132 -25.670 1.00 46.47 322 LYS A N 1
ATOM 2745 C CA . LYS A 1 322 ? -8.318 -0.687 -26.707 1.00 46.47 322 LYS A CA 1
ATOM 2746 C C . LYS A 1 322 ? -8.489 -2.134 -26.259 1.00 46.47 322 LYS A C 1
ATOM 2748 O O . LYS A 1 322 ? -9.575 -2.660 -26.406 1.00 46.47 322 LYS A O 1
ATOM 2753 N N . VAL A 1 323 ? -7.472 -2.757 -25.660 1.00 47.47 323 VAL A N 1
ATOM 2754 C CA . VAL A 1 323 ? -7.587 -4.130 -25.134 1.00 47.47 323 VAL A CA 1
ATOM 2755 C C . VAL A 1 323 ? -8.601 -4.208 -23.992 1.00 47.47 323 VAL A C 1
ATOM 2757 O O . VAL A 1 323 ? -9.389 -5.140 -23.967 1.00 47.47 323 VAL A O 1
ATOM 2760 N N . TYR A 1 324 ? -8.645 -3.232 -23.082 1.00 50.59 324 TYR A N 1
ATOM 2761 C CA . TYR A 1 324 ? -9.661 -3.178 -22.028 1.00 50.59 324 TYR A CA 1
ATOM 2762 C C . TYR A 1 324 ? -11.073 -2.978 -22.594 1.00 50.59 324 TYR A C 1
ATOM 2764 O O . TYR A 1 324 ? -11.985 -3.677 -22.168 1.00 50.59 324 TYR A O 1
ATOM 2772 N N . GLN A 1 325 ? -11.255 -2.075 -23.563 1.00 50.50 325 GLN A N 1
ATOM 2773 C CA . GLN A 1 325 ? -12.521 -1.869 -24.273 1.00 50.50 325 GLN A CA 1
ATOM 2774 C C . GLN A 1 325 ? -12.933 -3.148 -24.999 1.00 50.50 325 GLN A C 1
ATOM 2776 O O . GLN A 1 325 ? -14.005 -3.658 -24.735 1.00 50.50 325 GLN A O 1
ATOM 2781 N N . THR A 1 326 ? -12.037 -3.764 -25.770 1.00 50.72 326 THR A N 1
ATOM 2782 C CA . THR A 1 326 ? -12.291 -5.036 -26.454 1.00 50.72 326 THR A CA 1
ATOM 2783 C C . THR A 1 326 ? -12.606 -6.168 -25.473 1.00 50.72 326 THR A C 1
ATOM 2785 O O . THR A 1 326 ? -13.548 -6.906 -25.701 1.00 50.72 326 THR A O 1
ATOM 2788 N N . VAL A 1 327 ? -11.892 -6.309 -24.352 1.00 51.25 327 VAL A N 1
ATOM 2789 C CA . VAL A 1 327 ? -12.193 -7.331 -23.329 1.00 51.25 327 VAL A CA 1
ATOM 2790 C C . VAL A 1 327 ? -13.526 -7.045 -22.628 1.00 51.25 327 VAL A C 1
ATOM 2792 O O . VAL A 1 327 ? -14.277 -7.976 -22.357 1.00 51.25 327 VAL A O 1
ATOM 2795 N N . SER A 1 328 ? -13.853 -5.778 -22.374 1.00 49.25 328 SER A N 1
ATOM 2796 C CA . SER A 1 328 ? -15.143 -5.371 -21.799 1.00 49.25 328 SER A CA 1
ATOM 2797 C C . SER A 1 328 ? -16.297 -5.611 -22.779 1.00 49.25 328 SER A C 1
ATOM 2799 O O . SER A 1 328 ? -17.346 -6.097 -22.363 1.00 49.25 328 SER A O 1
ATOM 2801 N N . ASP A 1 329 ? -16.074 -5.361 -24.070 1.00 46.09 329 ASP A N 1
ATOM 2802 C CA . ASP A 1 329 ? -17.009 -5.625 -25.167 1.00 46.09 329 ASP A CA 1
ATOM 2803 C C . ASP A 1 329 ? -17.176 -7.136 -25.415 1.00 46.09 329 ASP A C 1
ATOM 2805 O O . ASP A 1 329 ? -18.268 -7.610 -25.699 1.00 46.09 329 ASP A O 1
ATOM 2809 N N . PHE A 1 330 ? -16.124 -7.943 -25.236 1.00 39.94 330 PHE A N 1
ATOM 2810 C CA . PHE A 1 330 ? -16.208 -9.409 -25.293 1.00 39.94 330 PHE A CA 1
ATOM 2811 C C . PHE A 1 330 ? -16.922 -10.006 -24.075 1.00 39.94 330 PHE A C 1
ATOM 2813 O O . PHE A 1 330 ? -17.632 -11.006 -24.201 1.00 39.94 330 PHE A O 1
ATOM 2820 N N . MET A 1 331 ? -16.760 -9.410 -22.891 1.00 37.91 331 MET A N 1
ATOM 2821 C CA . MET A 1 331 ? -17.483 -9.837 -21.690 1.00 37.91 331 MET A CA 1
ATOM 2822 C C . MET A 1 331 ? -18.956 -9.406 -21.704 1.00 37.91 331 MET A C 1
ATOM 2824 O O . MET A 1 331 ? -19.778 -10.090 -21.098 1.00 37.91 331 MET A O 1
ATOM 2828 N N . SER A 1 332 ? -19.320 -8.345 -22.432 1.00 37.44 332 SER A N 1
ATOM 2829 C CA . SER A 1 332 ? -20.724 -8.010 -22.716 1.00 37.44 332 SER A CA 1
ATOM 2830 C C . SER A 1 332 ? -21.321 -8.843 -23.864 1.00 37.44 332 SER A C 1
ATOM 2832 O O . SER A 1 332 ? -22.531 -9.059 -23.880 1.00 37.44 332 SER A O 1
ATOM 2834 N N . CYS A 1 333 ? -20.491 -9.402 -24.755 1.00 28.02 333 CYS A N 1
ATOM 2835 C CA . CYS A 1 333 ? -20.892 -10.288 -25.861 1.00 28.02 333 CYS A CA 1
ATOM 2836 C C . CYS A 1 333 ? -21.009 -11.789 -25.516 1.00 28.02 333 CYS A C 1
ATOM 2838 O O . CYS A 1 333 ? -21.138 -12.608 -26.420 1.00 28.02 333 CYS A O 1
ATOM 2840 N N . HIS A 1 334 ? -21.016 -12.202 -24.242 1.00 30.44 334 HIS A N 1
ATOM 2841 C CA . HIS A 1 334 ? -21.250 -13.616 -23.878 1.00 30.44 334 HIS A CA 1
ATOM 2842 C C . HIS A 1 334 ? -22.718 -14.083 -24.011 1.00 30.44 334 HIS A C 1
ATOM 2844 O O . HIS A 1 334 ? -23.098 -15.132 -23.493 1.00 30.44 334 HIS A O 1
ATOM 2850 N N . GLN A 1 335 ? -23.541 -13.367 -24.778 1.00 34.12 335 GLN A N 1
ATOM 2851 C CA . GLN A 1 335 ? -24.621 -14.000 -25.527 1.00 34.12 335 GLN A CA 1
ATOM 2852 C C . GLN A 1 335 ? -24.161 -14.156 -26.976 1.00 34.12 335 GLN A C 1
ATOM 2854 O O . GLN A 1 335 ? -24.122 -13.168 -27.699 1.00 34.12 335 GLN A O 1
ATOM 2859 N N . ILE A 1 336 ? -23.841 -15.395 -27.372 1.00 25.69 336 ILE A N 1
ATOM 2860 C CA . ILE A 1 336 ? -24.189 -16.062 -28.647 1.00 25.69 336 ILE A CA 1
ATOM 2861 C C . ILE A 1 336 ? -23.128 -17.126 -29.007 1.00 25.69 336 ILE A C 1
ATOM 2863 O O . ILE A 1 336 ? -21.954 -16.815 -29.170 1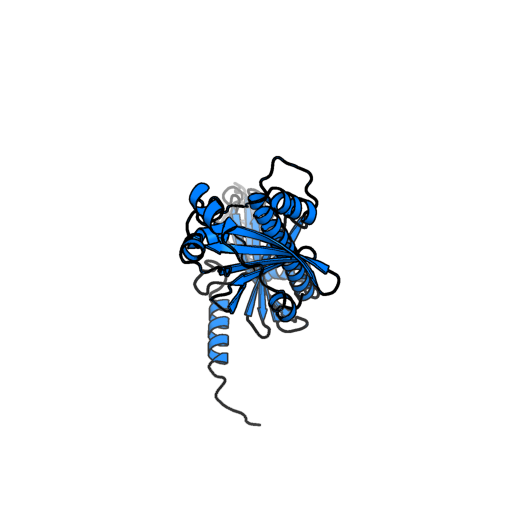.00 25.69 336 ILE A O 1
ATOM 2867 N N . ALA A 1 337 ? -23.633 -18.360 -29.184 1.00 23.12 337 ALA A N 1
ATOM 2868 C CA . ALA A 1 337 ? -23.069 -19.534 -29.874 1.00 23.12 337 ALA A CA 1
ATOM 2869 C C . ALA A 1 337 ? -21.808 -20.181 -29.246 1.00 23.12 337 ALA A C 1
ATOM 2871 O O . ALA A 1 337 ? -20.732 -19.606 -29.267 1.00 23.12 337 ALA A O 1
ATOM 2872 N N . HIS A 1 338 ? -21.808 -21.384 -28.647 1.00 25.11 338 HIS A N 1
ATOM 2873 C CA . HIS A 1 338 ? -22.380 -22.670 -29.084 1.00 25.11 338 HIS A CA 1
ATOM 2874 C C . HIS A 1 338 ? -22.409 -22.841 -30.605 1.00 25.11 338 HIS A C 1
ATOM 2876 O O . HIS A 1 338 ? -23.308 -22.312 -31.244 1.00 25.11 338 HIS A O 1
ATOM 2882 N N . ILE A 1 339 ? -21.477 -23.630 -31.151 1.00 23.34 339 ILE A N 1
ATOM 2883 C CA . ILE A 1 339 ? -21.735 -24.816 -31.994 1.00 23.34 339 ILE A CA 1
ATOM 2884 C C . ILE A 1 339 ? -20.400 -25.350 -32.556 1.00 23.34 339 ILE A C 1
ATOM 2886 O O . ILE A 1 339 ? -19.608 -24.583 -33.095 1.00 23.34 339 ILE A O 1
ATOM 2890 N N . SER A 1 340 ? -20.249 -26.675 -32.386 1.00 29.53 340 SER A N 1
ATOM 2891 C CA . SER A 1 340 ? -19.371 -27.671 -33.041 1.00 29.53 340 SER A CA 1
ATOM 2892 C C . SER A 1 340 ? -17.862 -27.454 -33.062 1.00 29.53 340 SER A C 1
ATOM 2894 O O . SER A 1 340 ? -17.396 -26.625 -33.873 1.00 29.53 340 SER A O 1
#

pLDDT: mean 85.01, std 15.73, range [23.12, 97.19]